Protein AF-A0A354GHR9-F1 (afdb_monomer_lite)

Foldseek 3Di:
DVVVLVVLVVVLVVVLVVLVVVLVVVVVVLLVVLLVVLLVVVLVLCCVVVPCPPLVVVVQVLVVVLVVPPPDDPVCPVVSVVVVVVVLVVSQVVQVVVVVVSCVVVVPVWDKWKWKWWQFKWKDWLPGIDTPDNPPPPTHTRYTDDDDPVQKDWNDKDKDKDWDFDQDCDPPRDRDTTTIMMIIIMTMIMGTPPVSVVSVVVCVVSVVVSVVVSVVSVVVSVVVSVVVVVVVVVVVVVVVVVVVLVVQLVVLVVLLVVLVVVLVDPVQVVPPVSNVVSVVSNVVSVVVVVVSVVVVVVVVVVVVVVVVVVVVVVVVPD

Secondary structure (DSSP, 8-state):
-HHHHHHHHHHHHHHHHHHHHHHHHHHHHHHHHHHHHHHHHHHHHTHHHHT-HHHHHHHHHHHHHHHHHTTS-TTHHHHHHHHHHHHHHHHHHHHHHHHHHHHHHTT-SS-EEEEEEEEEEEEEETTEEEEEEE-SS--EEEEE----TTTPEEEEEEEEEEEEEEEEE-SSS-EEEEEEEEEEEEEEEEEETTHHHHHHHHTHHHHHHHHHHHHHHHHHHHHHHHHHHHHHHHHHHHHHHHHHHHHHHHHHHHHHHHHHHHHTSHHHHT-HHHHHHHHHHHHHHHHHHHHHHHHHHHHHHHHHHHHHHHHHHHHHH-

Radius of gyration: 48.2 Å; chains: 1; bounding box: 111×43×134 Å

Structure (mmCIF, N/CA/C/O backbone):
data_AF-A0A354GHR9-F1
#
_entry.id   AF-A0A354GHR9-F1
#
loop_
_atom_site.group_PDB
_atom_site.id
_atom_site.type_symbol
_atom_site.label_atom_id
_atom_site.label_alt_id
_atom_site.label_comp_id
_atom_site.label_asym_id
_atom_site.label_entity_id
_atom_site.label_seq_id
_atom_site.pdbx_PDB_ins_code
_atom_site.Cartn_x
_atom_site.Cartn_y
_atom_site.Cartn_z
_atom_site.occupancy
_atom_site.B_iso_or_equiv
_atom_site.auth_seq_id
_atom_site.auth_comp_id
_atom_site.auth_asym_id
_atom_site.auth_atom_id
_atom_site.pdbx_PDB_model_num
ATOM 1 N N . MET A 1 1 ? -16.027 8.949 36.849 1.00 63.34 1 MET A N 1
ATOM 2 C CA . MET A 1 1 ? -16.195 7.972 35.738 1.00 63.34 1 MET A CA 1
ATOM 3 C C . MET A 1 1 ? -16.259 8.609 34.351 1.00 63.34 1 MET A C 1
ATOM 5 O O . MET A 1 1 ? -15.607 8.076 33.464 1.00 63.34 1 MET A O 1
ATOM 9 N N . ARG A 1 2 ? -16.960 9.739 34.137 1.00 67.12 2 ARG A N 1
ATOM 10 C CA . ARG A 1 2 ? -16.940 10.453 32.837 1.00 67.12 2 ARG A CA 1
ATOM 11 C C . ARG A 1 2 ? -15.513 10.765 32.353 1.00 67.12 2 ARG A C 1
ATOM 13 O O . ARG A 1 2 ? -15.219 10.550 31.188 1.00 67.12 2 ARG A O 1
ATOM 20 N N . THR A 1 3 ? -14.611 11.151 33.259 1.00 76.69 3 THR A N 1
ATOM 21 C CA . THR A 1 3 ? -13.183 11.365 32.959 1.00 76.69 3 THR A CA 1
ATOM 22 C C . THR A 1 3 ? -12.473 10.083 32.521 1.00 76.69 3 THR A C 1
ATOM 24 O O . THR A 1 3 ? -11.747 10.109 31.542 1.00 76.69 3 THR A O 1
ATOM 27 N N . LYS A 1 4 ? -12.743 8.938 33.170 1.00 76.25 4 LYS A N 1
ATOM 28 C CA . LYS A 1 4 ? -12.155 7.636 32.798 1.00 76.25 4 LYS A CA 1
ATOM 29 C C . LYS A 1 4 ? -12.596 7.185 31.400 1.00 76.25 4 LYS A C 1
ATOM 31 O O . LYS A 1 4 ? -11.775 6.696 30.640 1.00 76.25 4 LYS A O 1
ATOM 36 N N . ILE A 1 5 ? -13.867 7.402 31.049 1.00 79.56 5 ILE A N 1
ATOM 37 C CA . ILE A 1 5 ? -14.393 7.097 29.709 1.00 79.56 5 ILE A CA 1
ATOM 38 C C . ILE A 1 5 ? -13.773 8.029 28.659 1.00 79.56 5 ILE A C 1
ATOM 40 O O . ILE A 1 5 ? -13.334 7.555 27.618 1.00 79.56 5 ILE A O 1
ATOM 44 N N . LYS A 1 6 ? -13.670 9.336 28.941 1.00 82.75 6 LYS A N 1
ATOM 45 C CA . LYS A 1 6 ? -12.996 10.291 28.045 1.00 82.75 6 LYS A CA 1
ATOM 46 C C . LYS A 1 6 ? -11.521 9.935 27.829 1.00 82.75 6 LYS A C 1
ATOM 48 O O . LYS A 1 6 ? -11.072 9.938 26.693 1.00 82.75 6 LYS A O 1
ATOM 53 N N . ILE A 1 7 ? -10.798 9.573 28.892 1.00 86.00 7 ILE A N 1
ATOM 54 C CA . ILE A 1 7 ? -9.401 9.119 28.808 1.00 86.00 7 ILE A CA 1
ATOM 55 C C . ILE A 1 7 ? -9.295 7.856 27.948 1.00 86.00 7 ILE A C 1
ATOM 57 O O . ILE A 1 7 ? -8.427 7.796 27.087 1.00 86.00 7 ILE A O 1
ATOM 61 N N . LEU A 1 8 ? -10.195 6.881 28.128 1.00 83.56 8 LEU A N 1
ATOM 62 C CA . LEU A 1 8 ? -10.210 5.657 27.321 1.00 83.56 8 LEU A CA 1
ATOM 63 C C . LEU A 1 8 ? -10.412 5.967 25.830 1.00 83.56 8 LEU A C 1
ATOM 65 O O . LEU A 1 8 ? -9.688 5.433 24.998 1.00 83.56 8 LEU A O 1
ATOM 69 N N . ILE A 1 9 ? -11.358 6.850 25.494 1.00 85.62 9 ILE A N 1
ATOM 70 C CA . ILE A 1 9 ? -11.628 7.257 24.106 1.00 85.62 9 ILE A CA 1
ATOM 71 C C . ILE A 1 9 ? -10.406 7.956 23.500 1.00 85.62 9 ILE A C 1
ATOM 73 O O . ILE A 1 9 ? -9.990 7.603 22.401 1.00 85.62 9 ILE A O 1
ATOM 77 N N . ILE A 1 10 ? -9.801 8.902 24.226 1.00 89.44 10 ILE A N 1
ATOM 78 C CA . ILE A 1 10 ? -8.612 9.634 23.764 1.00 89.44 10 ILE A CA 1
ATOM 79 C C . ILE A 1 10 ? -7.434 8.676 23.559 1.00 89.44 10 ILE A C 1
ATOM 81 O O . ILE A 1 10 ? -6.788 8.719 22.516 1.00 89.44 10 ILE A O 1
ATOM 85 N N . ALA A 1 11 ? -7.181 7.779 24.515 1.00 88.06 11 ALA A N 1
ATOM 86 C CA . ALA A 1 11 ? -6.116 6.788 24.410 1.00 88.06 11 ALA A CA 1
ATOM 87 C C . ALA A 1 11 ? -6.341 5.829 23.230 1.00 88.06 11 ALA A C 1
ATOM 89 O O . ALA A 1 11 ? -5.397 5.510 22.514 1.00 88.06 11 ALA A O 1
ATOM 90 N N . SER A 1 12 ? -7.592 5.421 22.989 1.00 88.56 12 SER A N 1
ATOM 91 C CA . SER A 1 12 ? -7.952 4.560 21.855 1.00 88.56 12 SER A CA 1
ATOM 92 C C . SER A 1 12 ? -7.736 5.271 20.518 1.00 88.56 12 SER A C 1
ATOM 94 O O . SER A 1 12 ? -7.149 4.698 19.605 1.00 88.56 12 SER A O 1
ATOM 96 N N . ALA A 1 13 ? -8.160 6.534 20.412 1.00 89.69 13 ALA A N 1
ATOM 97 C CA . ALA A 1 13 ? -7.959 7.344 19.214 1.00 89.69 13 ALA A CA 1
ATOM 98 C C . ALA A 1 13 ? -6.466 7.550 18.920 1.00 89.69 13 ALA A C 1
ATOM 100 O O . ALA A 1 13 ? -6.028 7.354 17.789 1.00 89.69 13 ALA A O 1
ATOM 101 N N . LEU A 1 14 ? -5.671 7.871 19.945 1.00 92.88 14 LEU A N 1
ATOM 102 C CA . LEU A 1 14 ? -4.226 8.047 19.810 1.00 92.88 14 LEU A CA 1
ATOM 103 C C . LEU A 1 14 ? -3.543 6.741 19.386 1.00 92.88 14 LEU A C 1
ATOM 105 O O . LEU A 1 14 ? -2.741 6.751 18.455 1.00 92.88 14 LEU A O 1
ATOM 109 N N . ALA A 1 15 ? -3.899 5.611 20.004 1.00 89.94 15 ALA A N 1
ATOM 110 C CA . ALA A 1 15 ? -3.371 4.303 19.626 1.00 89.94 15 ALA A CA 1
ATOM 111 C C . ALA A 1 15 ? -3.693 3.947 18.167 1.00 89.94 15 ALA A C 1
ATOM 113 O O . ALA A 1 15 ? -2.826 3.444 17.455 1.00 89.94 15 ALA A O 1
ATOM 114 N N . LEU A 1 16 ? -4.910 4.245 17.702 1.00 91.31 16 LEU A N 1
ATOM 115 C CA . LEU A 1 16 ? -5.334 3.965 16.330 1.00 91.31 16 LEU A CA 1
ATOM 116 C C . LEU A 1 16 ? -4.578 4.842 15.320 1.00 91.31 16 LEU A C 1
ATOM 118 O O . LEU A 1 16 ? -4.134 4.334 14.292 1.00 91.31 16 LEU A O 1
ATOM 122 N N . ILE A 1 17 ? -4.348 6.122 15.635 1.00 93.44 17 ILE A N 1
ATOM 123 C CA . ILE A 1 17 ? -3.537 7.033 14.807 1.00 93.44 17 ILE A CA 1
ATOM 124 C C . ILE A 1 17 ? -2.094 6.531 14.699 1.00 93.44 17 ILE A C 1
ATOM 126 O O . ILE A 1 17 ? -1.565 6.416 13.594 1.00 93.44 17 ILE A O 1
ATOM 130 N N . VAL A 1 18 ? -1.469 6.196 15.831 1.00 93.69 18 VAL A N 1
ATOM 131 C CA . VAL A 1 18 ? -0.090 5.686 15.865 1.00 93.69 18 VAL A CA 1
ATOM 132 C C . VAL A 1 18 ? 0.024 4.385 15.074 1.00 93.69 18 VAL A C 1
ATOM 134 O O . VAL A 1 18 ? 0.921 4.247 14.245 1.00 93.69 18 VAL A O 1
ATOM 137 N N . LEU A 1 19 ? -0.913 3.454 15.267 1.00 92.00 19 LEU A N 1
ATOM 138 C CA . LEU A 1 19 ? -0.949 2.199 14.522 1.00 92.00 19 LEU A CA 1
ATOM 139 C C . LEU A 1 19 ? -1.090 2.438 13.014 1.00 92.00 19 LEU A C 1
ATOM 141 O O . LEU A 1 19 ? -0.351 1.846 12.232 1.00 92.00 19 LEU A O 1
ATOM 145 N N . SER A 1 20 ? -1.998 3.330 12.616 1.00 92.25 20 SER A N 1
ATOM 146 C CA . SER A 1 20 ? -2.234 3.664 11.208 1.00 92.25 20 SER A CA 1
ATOM 147 C C . SER A 1 20 ? -0.980 4.256 10.566 1.00 92.25 20 SER A C 1
ATOM 149 O O . SER A 1 20 ? -0.631 3.896 9.444 1.00 92.25 20 SER A O 1
ATOM 151 N N . ALA A 1 21 ? -0.254 5.112 11.290 1.00 94.69 21 ALA A N 1
ATOM 152 C CA . ALA A 1 21 ? 1.013 5.670 10.828 1.00 94.69 21 ALA A CA 1
ATOM 153 C C . ALA A 1 21 ? 2.092 4.587 10.648 1.00 94.69 21 ALA A C 1
ATOM 155 O O . ALA A 1 21 ? 2.779 4.566 9.625 1.00 94.69 21 ALA A O 1
ATOM 156 N N . ILE A 1 22 ? 2.210 3.656 11.604 1.00 93.50 22 ILE A N 1
ATOM 157 C CA . ILE A 1 22 ? 3.153 2.528 11.526 1.00 93.50 22 ILE A CA 1
ATOM 158 C C . ILE A 1 22 ? 2.818 1.627 10.334 1.00 93.50 22 ILE A C 1
ATOM 160 O O . ILE A 1 22 ? 3.695 1.295 9.540 1.00 93.50 22 ILE A O 1
ATOM 164 N N . GLN A 1 23 ? 1.551 1.251 10.175 1.00 94.25 23 GLN A N 1
ATOM 165 C CA . GLN A 1 23 ? 1.104 0.405 9.069 1.00 94.25 23 GLN A CA 1
ATOM 166 C C . GLN A 1 23 ? 1.294 1.079 7.719 1.00 94.25 23 GLN A C 1
ATOM 168 O O . GLN A 1 23 ? 1.751 0.431 6.781 1.00 94.25 23 GLN A O 1
ATOM 173 N N . TYR A 1 24 ? 1.000 2.375 7.617 1.00 94.88 24 TYR A N 1
ATOM 174 C CA . TYR A 1 24 ? 1.266 3.142 6.408 1.00 94.88 24 TYR A CA 1
ATOM 175 C C . TYR A 1 24 ? 2.757 3.115 6.049 1.00 94.88 24 TYR A C 1
ATOM 177 O O . TYR A 1 24 ? 3.105 2.827 4.904 1.00 94.88 24 TYR A O 1
ATOM 185 N N . ALA A 1 25 ? 3.645 3.349 7.021 1.00 94.81 25 ALA A N 1
ATOM 186 C CA . ALA A 1 25 ? 5.087 3.288 6.800 1.00 94.81 25 ALA A CA 1
ATOM 187 C C . ALA A 1 25 ? 5.548 1.888 6.355 1.00 94.81 25 ALA A C 1
ATOM 189 O O . ALA A 1 25 ? 6.336 1.775 5.414 1.00 94.81 25 ALA A O 1
ATOM 190 N N . LEU A 1 26 ? 5.023 0.827 6.980 1.00 93.25 26 LEU A N 1
ATOM 191 C CA . LEU A 1 26 ? 5.307 -0.558 6.600 1.00 93.25 26 LEU A CA 1
ATOM 192 C C . LEU A 1 26 ? 4.839 -0.860 5.175 1.00 93.25 26 LEU A C 1
ATOM 194 O O . LEU A 1 26 ? 5.646 -1.290 4.359 1.00 93.25 26 LEU A O 1
ATOM 198 N N . ILE A 1 27 ? 3.576 -0.572 4.846 1.00 94.69 27 ILE A N 1
ATOM 199 C CA . ILE A 1 27 ? 3.014 -0.809 3.510 1.00 94.69 27 ILE A CA 1
ATOM 200 C C . ILE A 1 27 ? 3.799 -0.026 2.459 1.00 94.69 27 ILE A C 1
ATOM 202 O O . ILE A 1 27 ? 4.180 -0.596 1.441 1.00 94.69 27 ILE A O 1
ATOM 206 N N . LYS A 1 28 ? 4.103 1.251 2.710 1.00 94.75 28 LYS A N 1
ATOM 207 C CA . LYS A 1 28 ? 4.881 2.085 1.787 1.00 94.75 28 LYS A CA 1
ATOM 208 C C . LYS A 1 28 ? 6.276 1.509 1.536 1.00 94.75 28 LYS A C 1
ATOM 210 O O . LYS A 1 28 ? 6.711 1.433 0.386 1.00 94.75 28 LYS A O 1
ATOM 215 N N . ASN A 1 29 ? 6.973 1.089 2.591 1.00 94.75 29 ASN A N 1
ATOM 216 C CA . ASN A 1 29 ? 8.305 0.500 2.469 1.00 94.75 29 ASN A CA 1
ATOM 217 C C . ASN A 1 29 ? 8.265 -0.850 1.751 1.00 94.75 29 ASN A C 1
ATOM 219 O O . ASN A 1 29 ? 9.068 -1.087 0.850 1.00 94.75 29 ASN A O 1
ATOM 223 N N . THR A 1 30 ? 7.313 -1.716 2.100 1.00 93.69 30 THR A N 1
ATOM 224 C CA . THR A 1 30 ? 7.135 -3.009 1.437 1.00 93.69 30 THR A CA 1
ATOM 225 C C . THR A 1 30 ? 6.760 -2.832 -0.032 1.00 93.69 30 THR A C 1
ATOM 227 O O . THR A 1 30 ? 7.301 -3.548 -0.866 1.00 93.69 30 THR A O 1
ATOM 230 N N . PHE A 1 31 ? 5.911 -1.858 -0.370 1.00 94.69 31 PHE A N 1
ATOM 231 C CA . PHE A 1 31 ? 5.550 -1.552 -1.755 1.00 94.69 31 PHE A CA 1
ATOM 232 C C . PHE A 1 31 ? 6.761 -1.137 -2.574 1.00 94.69 31 PHE A C 1
ATOM 234 O O . PHE A 1 31 ? 7.009 -1.708 -3.634 1.00 94.69 31 PHE A O 1
ATOM 241 N N . LYS A 1 32 ? 7.563 -0.202 -2.053 1.00 93.62 32 LYS A N 1
ATOM 242 C CA . LYS A 1 32 ? 8.806 0.207 -2.709 1.00 93.62 32 LYS A CA 1
ATOM 243 C C . LYS A 1 32 ? 9.736 -0.990 -2.930 1.00 93.62 32 LYS A C 1
ATOM 245 O O . LYS A 1 32 ? 10.228 -1.177 -4.035 1.00 93.62 32 LYS A O 1
ATOM 250 N N . LEU A 1 33 ? 9.919 -1.826 -1.910 1.00 93.56 33 LEU A N 1
ATOM 251 C CA . LEU A 1 33 ? 10.798 -2.992 -1.971 1.00 93.56 33 LEU A CA 1
ATOM 252 C C . LEU A 1 33 ? 10.307 -4.044 -2.978 1.00 93.56 33 LEU A C 1
ATOM 254 O O . LEU A 1 33 ? 11.094 -4.527 -3.784 1.00 93.56 33 LEU A O 1
ATOM 258 N N . GLN A 1 34 ? 9.015 -4.375 -2.968 1.00 92.88 34 GLN A N 1
ATOM 259 C CA . GLN A 1 34 ? 8.430 -5.347 -3.898 1.00 92.88 34 GLN A CA 1
ATOM 260 C C . GLN A 1 34 ? 8.444 -4.840 -5.341 1.00 92.88 34 GLN A C 1
ATOM 262 O O . GLN A 1 34 ? 8.744 -5.608 -6.250 1.00 92.88 34 GLN A O 1
ATOM 267 N N . ARG A 1 35 ? 8.201 -3.543 -5.553 1.00 91.56 35 ARG A N 1
ATOM 268 C CA . ARG A 1 35 ? 8.372 -2.894 -6.856 1.00 91.56 35 ARG A CA 1
ATOM 269 C C . ARG A 1 35 ? 9.813 -3.006 -7.351 1.00 91.56 35 ARG A C 1
ATOM 271 O O . ARG A 1 35 ? 10.036 -3.390 -8.494 1.00 91.56 35 ARG A O 1
ATOM 278 N N . ASP A 1 36 ? 10.785 -2.675 -6.507 1.00 90.62 36 ASP A N 1
ATOM 279 C CA . ASP A 1 36 ? 12.195 -2.692 -6.898 1.00 90.62 36 ASP A CA 1
ATOM 280 C C . ASP A 1 36 ? 12.668 -4.134 -7.200 1.00 90.62 36 ASP A C 1
ATOM 282 O O . ASP A 1 36 ? 13.413 -4.351 -8.155 1.00 90.62 36 ASP A O 1
ATOM 286 N N . ILE A 1 37 ? 12.179 -5.138 -6.457 1.00 91.00 37 ILE A N 1
ATOM 287 C CA . ILE A 1 37 ? 12.394 -6.565 -6.765 1.00 91.00 37 ILE A CA 1
ATOM 288 C C . ILE A 1 37 ? 11.761 -6.939 -8.110 1.00 91.00 37 ILE A C 1
ATOM 290 O O . ILE A 1 37 ? 12.428 -7.552 -8.940 1.00 91.00 37 ILE A O 1
ATOM 294 N N . PHE A 1 38 ? 10.510 -6.544 -8.347 1.00 90.00 38 PHE A N 1
ATOM 295 C CA . PHE A 1 38 ? 9.787 -6.841 -9.582 1.00 90.00 38 PHE A CA 1
ATOM 296 C C . PHE A 1 38 ? 10.522 -6.313 -10.824 1.00 90.00 38 PHE A C 1
ATOM 298 O O . PHE A 1 38 ? 10.791 -7.066 -11.759 1.00 90.00 38 PHE A O 1
ATOM 305 N N . PHE A 1 39 ? 10.933 -5.041 -10.820 1.00 87.31 39 PHE A N 1
ATOM 306 C CA . PHE A 1 39 ? 11.689 -4.477 -11.944 1.00 87.31 39 PHE A CA 1
ATOM 307 C C . PHE A 1 39 ? 13.094 -5.073 -12.079 1.00 87.31 39 PHE A C 1
ATOM 309 O O . PHE A 1 39 ? 13.605 -5.189 -13.193 1.00 87.31 39 PHE A O 1
ATOM 316 N N . LYS A 1 40 ? 13.716 -5.509 -10.976 1.00 88.50 40 LYS A N 1
ATOM 317 C CA . LYS A 1 40 ? 14.992 -6.234 -11.018 1.00 88.50 40 LYS A CA 1
ATOM 318 C C . LYS A 1 40 ? 14.852 -7.613 -11.671 1.00 88.50 40 LYS A C 1
ATOM 320 O O . LYS A 1 40 ? 15.720 -7.982 -12.460 1.00 88.50 40 LYS A O 1
ATOM 325 N N . GLU A 1 41 ? 13.782 -8.348 -11.375 1.00 87.69 41 GLU A N 1
ATOM 326 C CA . GLU A 1 41 ? 13.458 -9.625 -12.027 1.00 87.69 41 GLU A CA 1
ATOM 327 C C . GLU A 1 41 ? 13.243 -9.427 -13.530 1.00 87.69 41 GLU A C 1
ATOM 329 O O . GLU A 1 41 ? 13.866 -10.120 -14.330 1.00 87.69 41 GLU A O 1
ATOM 334 N N . ILE A 1 42 ? 12.457 -8.420 -13.927 1.00 86.25 42 ILE A N 1
ATOM 335 C CA . ILE A 1 42 ? 12.259 -8.101 -15.348 1.00 86.25 42 ILE A CA 1
ATOM 336 C C . ILE A 1 42 ? 13.582 -7.734 -16.013 1.00 86.25 42 ILE A C 1
ATOM 338 O O . ILE A 1 42 ? 13.902 -8.270 -17.068 1.00 86.25 42 ILE A O 1
ATOM 342 N N . LYS A 1 43 ? 14.396 -6.870 -15.395 1.00 84.12 43 LYS A N 1
ATOM 343 C CA . LYS A 1 43 ? 15.724 -6.538 -15.926 1.00 84.12 43 LYS A CA 1
ATOM 344 C C . LYS A 1 43 ? 16.582 -7.790 -16.119 1.00 84.12 43 LYS A C 1
ATOM 346 O O . LYS A 1 43 ? 17.305 -7.889 -17.105 1.00 84.12 43 LYS A O 1
ATOM 351 N N . GLN A 1 44 ? 16.504 -8.751 -15.200 1.00 85.00 44 GLN A N 1
ATOM 352 C CA . GLN A 1 44 ? 17.215 -10.018 -15.319 1.00 85.00 44 GLN A CA 1
ATOM 353 C C . GLN A 1 44 ? 16.685 -10.880 -16.472 1.00 85.00 44 GLN A C 1
ATOM 355 O O . GLN A 1 44 ? 17.491 -11.451 -17.208 1.00 85.00 44 GLN A O 1
ATOM 360 N N . GLU A 1 45 ? 15.370 -10.941 -16.659 1.00 83.00 45 GLU A N 1
ATOM 361 C CA . GLU A 1 45 ? 14.752 -11.635 -17.791 1.00 83.00 45 GLU A CA 1
ATOM 362 C C . GLU A 1 45 ? 15.096 -10.988 -19.128 1.00 83.00 45 GLU A C 1
ATOM 364 O O . GLU A 1 45 ? 15.295 -11.698 -20.109 1.00 83.00 45 GLU A O 1
ATOM 369 N N . LEU A 1 46 ? 15.250 -9.664 -19.149 1.00 82.69 46 LEU A N 1
ATOM 370 C CA . LEU A 1 46 ? 15.624 -8.871 -20.317 1.00 82.69 46 LEU A CA 1
ATOM 371 C C . LEU A 1 46 ? 17.133 -8.845 -20.597 1.00 82.69 46 LEU A C 1
ATOM 373 O O . LEU A 1 46 ? 17.558 -8.199 -21.550 1.00 82.69 46 LEU A O 1
ATOM 377 N N . LYS A 1 47 ? 17.964 -9.578 -19.843 1.00 80.44 47 LYS A N 1
ATOM 378 C CA . LYS A 1 47 ? 19.416 -9.659 -20.105 1.00 80.44 47 LYS A CA 1
ATOM 379 C C . LYS A 1 47 ? 19.772 -10.184 -21.495 1.00 80.44 47 LYS A C 1
ATOM 381 O O . LYS A 1 47 ? 20.890 -9.958 -21.948 1.00 80.44 47 LYS A O 1
ATOM 386 N N . PHE A 1 48 ? 18.866 -10.886 -22.181 1.00 77.94 48 PHE A N 1
ATOM 387 C CA . PHE A 1 48 ? 19.096 -11.266 -23.579 1.00 77.94 48 PHE A CA 1
ATOM 388 C C . PHE A 1 48 ? 19.265 -10.033 -24.478 1.00 77.94 48 PHE A C 1
ATOM 390 O O . PHE A 1 48 ? 20.053 -10.092 -25.411 1.00 77.94 48 PHE A O 1
ATOM 397 N N . LEU A 1 49 ? 18.632 -8.900 -24.146 1.00 74.50 49 LEU A N 1
ATOM 398 C CA . LEU A 1 49 ? 18.813 -7.630 -24.852 1.00 74.50 49 LEU A CA 1
ATOM 399 C C . LEU A 1 49 ? 20.214 -7.038 -24.660 1.00 74.50 49 LEU A C 1
ATOM 401 O O . LEU A 1 49 ? 20.719 -6.381 -25.561 1.00 74.50 49 LEU A O 1
ATOM 405 N N . GLU A 1 50 ? 20.849 -7.279 -23.509 1.00 67.50 50 GLU A N 1
ATOM 406 C CA . GLU A 1 50 ? 22.217 -6.817 -23.227 1.00 67.50 50 GLU A CA 1
ATOM 407 C C . GLU A 1 50 ? 23.278 -7.690 -23.913 1.00 67.50 50 GLU A C 1
ATOM 409 O O . GLU A 1 50 ? 24.384 -7.229 -24.158 1.00 67.50 50 GLU A O 1
ATOM 414 N N . LYS A 1 51 ? 22.961 -8.952 -24.230 1.00 60.06 51 LYS A N 1
ATOM 415 C CA . LYS A 1 51 ? 23.907 -9.901 -24.843 1.00 60.06 51 LYS A CA 1
ATOM 416 C C . LYS A 1 51 ? 24.071 -9.747 -26.353 1.00 60.06 51 LYS A C 1
ATOM 418 O O . LYS A 1 51 ? 24.907 -10.437 -26.935 1.00 60.06 51 LYS A O 1
ATOM 423 N N . ILE A 1 52 ? 23.262 -8.920 -27.010 1.00 56.09 52 ILE A N 1
ATOM 424 C CA . ILE A 1 52 ? 23.270 -8.840 -28.469 1.00 56.09 52 ILE A CA 1
ATOM 425 C C . ILE A 1 52 ? 24.133 -7.663 -28.924 1.00 56.09 52 ILE A C 1
ATOM 427 O O . ILE A 1 52 ? 23.621 -6.635 -29.362 1.00 56.09 52 ILE A O 1
ATOM 431 N N . ASP A 1 53 ? 25.451 -7.879 -28.927 1.00 56.91 53 ASP A N 1
ATOM 432 C CA . ASP A 1 53 ? 26.422 -7.005 -29.608 1.00 56.91 53 ASP A CA 1
ATOM 433 C C . ASP A 1 53 ? 26.053 -6.800 -31.091 1.00 56.91 53 ASP A C 1
ATOM 435 O O . ASP A 1 53 ? 26.311 -5.755 -31.670 1.00 56.91 53 ASP A O 1
ATOM 439 N N . ARG A 1 54 ? 25.348 -7.757 -31.718 1.00 61.16 54 ARG A N 1
ATOM 440 C CA . ARG A 1 54 ? 24.999 -7.726 -33.153 1.00 61.16 54 ARG A CA 1
ATOM 441 C C . ARG A 1 54 ? 24.158 -6.509 -33.568 1.00 61.16 54 ARG A C 1
ATOM 443 O O . ARG A 1 54 ? 24.305 -6.032 -34.697 1.00 61.16 54 ARG A O 1
ATOM 450 N N . TRP A 1 55 ? 23.246 -6.041 -32.718 1.00 67.12 55 TRP A N 1
ATOM 451 C CA . TRP A 1 55 ? 22.353 -4.926 -33.053 1.00 67.12 55 TRP A CA 1
ATOM 452 C C . TRP A 1 55 ? 23.082 -3.585 -32.950 1.00 67.12 55 TRP A C 1
ATOM 454 O O . TRP A 1 55 ? 22.994 -2.760 -33.861 1.00 67.12 55 TRP A O 1
ATOM 464 N N . ASP A 1 56 ? 23.858 -3.425 -31.881 1.00 66.44 56 ASP A N 1
ATOM 465 C CA . ASP A 1 56 ? 24.638 -2.226 -31.596 1.00 66.44 56 ASP A CA 1
ATOM 466 C C . ASP A 1 56 ? 25.834 -2.117 -32.572 1.00 66.44 56 ASP A C 1
ATOM 468 O O . ASP A 1 56 ? 26.045 -1.056 -33.161 1.00 66.44 56 ASP A O 1
ATOM 472 N N . ASP A 1 57 ? 26.499 -3.233 -32.904 1.00 68.75 57 ASP A N 1
ATOM 473 C CA . ASP A 1 57 ? 27.553 -3.327 -33.932 1.00 68.75 57 ASP A CA 1
ATOM 474 C C . ASP A 1 57 ? 27.077 -2.897 -35.322 1.00 68.75 57 ASP A C 1
ATOM 476 O O . ASP A 1 57 ? 27.835 -2.330 -36.114 1.00 68.75 57 ASP A O 1
ATOM 480 N N . THR A 1 58 ? 25.822 -3.203 -35.662 1.00 70.62 58 THR A N 1
ATOM 481 C CA . THR A 1 58 ? 25.262 -2.852 -36.973 1.00 70.62 58 THR A CA 1
ATOM 482 C C . THR A 1 58 ? 25.128 -1.337 -37.109 1.00 70.62 58 THR A C 1
ATOM 484 O O . THR A 1 58 ? 25.455 -0.784 -38.163 1.00 70.62 58 THR A O 1
ATOM 487 N N . TYR A 1 59 ? 24.701 -0.657 -36.042 1.00 71.94 59 TYR A N 1
ATOM 488 C CA . TYR A 1 59 ? 24.677 0.801 -36.006 1.00 71.94 59 TYR A CA 1
ATOM 489 C C . TYR A 1 59 ? 26.081 1.389 -35.900 1.00 71.94 59 TYR A C 1
ATOM 491 O O . TYR A 1 59 ? 26.372 2.323 -36.641 1.00 71.94 59 TYR A O 1
ATOM 499 N N . ALA A 1 60 ? 26.968 0.824 -35.076 1.00 70.00 60 ALA A N 1
ATOM 500 C CA . ALA A 1 60 ? 28.357 1.266 -34.956 1.00 70.00 60 ALA A CA 1
ATOM 501 C C . ALA A 1 60 ? 29.061 1.282 -36.324 1.00 70.00 60 ALA A C 1
ATOM 503 O O . ALA A 1 60 ? 29.536 2.329 -36.756 1.00 70.00 60 ALA A O 1
ATOM 504 N N . LYS A 1 61 ? 29.004 0.180 -37.085 1.00 72.25 61 LYS A N 1
ATOM 505 C CA . LYS A 1 61 ? 29.556 0.102 -38.454 1.00 72.25 61 LYS A CA 1
ATOM 506 C C . LYS A 1 61 ? 28.910 1.096 -39.417 1.00 72.25 61 LYS A C 1
ATOM 508 O O . LYS A 1 61 ? 29.559 1.599 -40.333 1.00 72.25 61 LYS A O 1
ATOM 513 N N . MET A 1 62 ? 27.620 1.375 -39.241 1.00 70.94 62 MET A N 1
ATOM 514 C CA . MET A 1 62 ? 26.917 2.363 -40.054 1.00 70.94 62 MET A CA 1
ATOM 515 C C . MET A 1 62 ? 27.389 3.789 -39.750 1.00 70.94 62 MET A C 1
ATOM 517 O O . MET A 1 62 ? 27.598 4.561 -40.685 1.00 70.94 62 MET A O 1
ATOM 521 N N . PHE A 1 63 ? 27.587 4.119 -38.472 1.00 68.06 63 PHE A N 1
ATOM 522 C CA . PHE A 1 63 ? 28.151 5.394 -38.037 1.00 68.06 63 PHE A CA 1
ATOM 523 C C . PHE A 1 63 ? 29.602 5.548 -38.503 1.00 68.06 63 PHE A C 1
ATOM 525 O O . PHE A 1 63 ? 29.940 6.593 -39.048 1.00 68.06 63 PHE A O 1
ATOM 532 N N . GLU A 1 64 ? 30.434 4.506 -38.412 1.00 67.62 64 GLU A N 1
ATOM 533 C CA . GLU A 1 64 ? 31.802 4.514 -38.961 1.00 67.62 64 GLU A CA 1
ATOM 534 C C . GLU A 1 64 ? 31.815 4.785 -40.470 1.00 67.62 64 GLU A C 1
ATOM 536 O O . GLU A 1 64 ? 32.569 5.634 -40.952 1.00 67.62 64 GLU A O 1
ATOM 541 N N . GLY A 1 65 ? 30.934 4.113 -41.219 1.00 66.31 65 GLY A N 1
ATOM 542 C CA . GLY A 1 65 ? 30.770 4.338 -42.653 1.00 66.31 65 GLY A CA 1
ATOM 543 C C . GLY A 1 65 ? 30.342 5.772 -42.979 1.00 66.31 65 GLY A C 1
ATOM 544 O O . GLY A 1 65 ? 30.941 6.400 -43.851 1.00 66.31 65 GLY A O 1
ATOM 545 N N . ALA A 1 66 ? 29.366 6.319 -42.250 1.00 65.69 66 ALA A N 1
ATOM 546 C CA . ALA A 1 66 ? 28.906 7.699 -42.423 1.00 65.69 66 ALA A CA 1
ATOM 547 C C . ALA A 1 66 ? 30.010 8.724 -42.107 1.00 65.69 66 ALA A C 1
ATOM 549 O O . ALA A 1 66 ? 30.207 9.677 -42.861 1.00 65.69 66 ALA A O 1
ATOM 550 N N . LEU A 1 67 ? 30.785 8.497 -41.042 1.00 63.50 67 LEU A N 1
ATOM 551 C CA . LEU A 1 67 ? 31.902 9.360 -40.649 1.00 63.50 67 LEU A CA 1
ATOM 552 C C . LEU A 1 67 ? 33.051 9.349 -41.665 1.00 63.50 67 LEU A C 1
ATOM 554 O O . LEU A 1 67 ? 33.745 10.354 -41.805 1.00 63.50 67 LEU A O 1
ATOM 558 N N . SER A 1 68 ? 33.248 8.249 -42.399 1.00 63.44 68 SER A N 1
ATOM 559 C CA . SER A 1 68 ? 34.254 8.180 -43.469 1.00 63.44 68 SER A CA 1
ATOM 560 C C . SER A 1 68 ? 33.894 9.000 -44.716 1.00 63.44 68 SER A C 1
ATOM 562 O O . SER A 1 68 ? 34.794 9.415 -45.441 1.00 63.44 68 SER A O 1
ATOM 564 N N . GLN A 1 69 ? 32.602 9.254 -44.956 1.00 60.81 69 GLN A N 1
ATOM 565 C CA . GLN A 1 69 ? 32.099 9.962 -46.143 1.00 60.81 69 GLN A CA 1
ATOM 566 C C . GLN A 1 69 ? 31.931 11.470 -45.913 1.00 60.81 69 GLN A C 1
ATOM 568 O O . GLN A 1 69 ? 31.971 12.248 -46.860 1.00 60.81 69 GLN A O 1
ATOM 573 N N . CYS A 1 70 ? 31.800 11.893 -44.655 1.00 57.78 70 CYS A N 1
ATOM 574 C CA . CYS A 1 70 ? 31.433 13.254 -44.268 1.00 57.78 70 CYS A CA 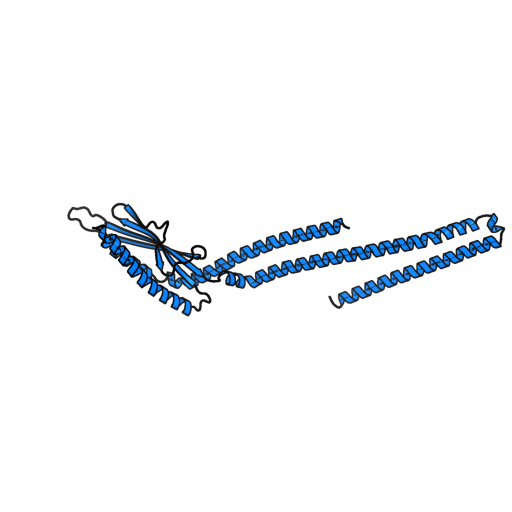1
ATOM 575 C C . CYS A 1 70 ? 32.581 14.291 -44.342 1.00 57.78 70 CYS A C 1
ATOM 577 O O . CYS A 1 70 ? 32.457 15.366 -43.759 1.00 57.78 70 CYS A O 1
ATOM 579 N N . ASP A 1 71 ? 33.695 13.994 -45.024 1.00 54.81 71 ASP A N 1
ATOM 580 C CA . ASP A 1 71 ? 34.865 14.890 -45.080 1.00 54.81 71 ASP A CA 1
ATOM 581 C C . ASP A 1 71 ? 34.684 16.088 -46.047 1.00 54.81 71 ASP A C 1
ATOM 583 O O . ASP A 1 71 ? 35.409 17.057 -45.871 1.00 54.81 71 ASP A O 1
ATOM 587 N N . ASP A 1 72 ? 33.733 16.096 -47.006 1.00 53.44 72 ASP A N 1
ATOM 588 C CA . ASP A 1 72 ? 33.822 17.071 -48.123 1.00 53.44 72 ASP A CA 1
ATOM 589 C C . ASP A 1 72 ? 32.547 17.796 -48.630 1.00 53.44 72 ASP A C 1
ATOM 591 O O . ASP A 1 72 ? 32.678 18.580 -49.565 1.00 53.44 72 ASP A O 1
ATOM 595 N N . ASN A 1 73 ? 31.324 17.648 -48.084 1.00 50.84 73 ASN A N 1
ATOM 596 C CA . ASN A 1 73 ? 30.209 18.555 -48.468 1.00 50.84 73 ASN A CA 1
ATOM 597 C C . ASN A 1 73 ? 28.958 18.494 -47.563 1.00 50.84 73 ASN A C 1
ATOM 599 O O . ASN A 1 73 ? 28.400 17.427 -47.316 1.00 50.84 73 ASN A O 1
ATOM 603 N N . VAL A 1 74 ? 28.424 19.667 -47.191 1.00 52.50 74 VAL A N 1
ATOM 604 C CA . VAL A 1 74 ? 27.215 19.868 -46.350 1.00 52.50 74 VAL A CA 1
ATOM 605 C C . VAL A 1 74 ? 25.943 19.222 -46.940 1.00 52.50 74 VAL A C 1
ATOM 607 O O . VAL A 1 74 ? 25.044 18.823 -46.203 1.00 52.50 74 VAL A O 1
ATOM 610 N N . ILE A 1 75 ? 25.885 19.033 -48.264 1.00 48.56 75 ILE A N 1
ATOM 611 C CA . ILE A 1 75 ? 24.746 18.421 -48.982 1.00 48.56 75 ILE A CA 1
ATOM 612 C C . ILE A 1 75 ? 24.552 16.928 -48.618 1.00 48.56 75 ILE A C 1
ATOM 614 O O . ILE A 1 75 ? 23.456 16.389 -48.772 1.00 48.56 75 ILE A O 1
ATOM 618 N N . GLN A 1 76 ? 25.569 16.257 -48.066 1.00 60.50 76 GLN A N 1
ATOM 619 C CA . GLN A 1 76 ? 25.492 14.836 -47.697 1.00 60.50 76 GLN A CA 1
ATOM 620 C C . GLN A 1 76 ? 24.767 14.577 -46.364 1.00 60.50 76 GLN A C 1
ATOM 622 O O . GLN A 1 76 ? 24.241 13.483 -46.165 1.00 60.50 76 GLN A O 1
ATOM 627 N N . ALA A 1 77 ? 24.673 15.563 -45.465 1.00 57.69 77 ALA A N 1
ATOM 628 C CA . ALA A 1 77 ? 24.110 15.368 -44.124 1.00 57.69 77 ALA A CA 1
ATOM 629 C C . ALA A 1 77 ? 22.618 14.977 -44.146 1.00 57.69 77 ALA A C 1
ATOM 631 O O . ALA A 1 77 ? 22.191 14.076 -43.423 1.00 57.69 77 ALA A O 1
ATOM 632 N N . GLU A 1 78 ? 21.830 15.604 -45.023 1.00 62.66 78 GLU A N 1
ATOM 633 C CA . GLU A 1 78 ? 20.403 15.296 -45.188 1.00 62.66 78 GLU A CA 1
ATOM 634 C C . GLU A 1 78 ? 20.196 13.883 -45.762 1.00 62.66 78 GLU A C 1
ATOM 636 O O . GLU A 1 78 ? 19.365 13.113 -45.279 1.00 62.66 78 GLU A O 1
ATOM 641 N N . GLN A 1 79 ? 21.013 13.490 -46.744 1.00 67.06 79 GLN A N 1
ATOM 642 C CA . GLN A 1 79 ? 20.966 12.152 -47.339 1.00 67.06 79 GLN A CA 1
ATOM 643 C C . GLN A 1 79 ? 21.389 11.065 -46.341 1.00 67.06 79 GLN A C 1
ATOM 645 O O . GLN A 1 79 ? 20.756 10.009 -46.278 1.00 67.06 79 GLN A O 1
ATOM 650 N N . LEU A 1 80 ? 22.409 11.332 -45.521 1.00 66.56 80 LEU A N 1
ATOM 651 C CA . LEU A 1 80 ? 22.836 10.451 -44.434 1.00 66.56 80 LEU A CA 1
ATOM 652 C C . LEU A 1 80 ? 21.739 10.293 -43.377 1.00 66.56 80 LEU A C 1
ATOM 654 O O . LEU A 1 80 ? 21.498 9.175 -42.921 1.00 66.56 80 LEU A O 1
ATOM 658 N N . ARG A 1 81 ? 21.013 11.368 -43.044 1.00 70.75 81 ARG A N 1
ATOM 659 C CA . ARG A 1 81 ? 19.875 11.317 -42.115 1.00 70.75 81 ARG A CA 1
ATOM 660 C C . ARG A 1 81 ? 18.740 10.440 -42.648 1.00 70.75 81 ARG A C 1
ATOM 662 O O . ARG A 1 81 ? 18.223 9.593 -41.921 1.00 70.75 81 ARG A O 1
ATOM 669 N N . VAL A 1 82 ? 18.381 10.588 -43.923 1.00 76.56 82 VAL A N 1
ATOM 670 C CA . VAL A 1 82 ? 17.356 9.747 -44.570 1.00 76.56 82 VAL A CA 1
ATOM 671 C C . VAL A 1 82 ? 17.791 8.279 -44.614 1.00 76.56 82 VAL A C 1
ATOM 673 O O . VAL A 1 82 ? 16.998 7.389 -44.300 1.00 76.56 82 VAL A O 1
ATOM 676 N N . GLN A 1 83 ? 19.053 8.000 -44.954 1.00 74.38 83 GLN A N 1
ATOM 677 C CA . GLN A 1 83 ? 19.588 6.635 -44.932 1.00 74.38 83 GLN A CA 1
ATOM 678 C C . GLN A 1 83 ? 19.616 6.045 -43.519 1.00 74.38 83 GLN A C 1
ATOM 680 O O . GLN A 1 83 ? 19.315 4.859 -43.356 1.00 74.38 83 GLN A O 1
ATOM 685 N N . PHE A 1 84 ? 19.933 6.865 -42.514 1.00 78.31 84 PHE A N 1
ATOM 686 C CA . PHE A 1 84 ? 19.907 6.474 -41.112 1.00 78.31 84 PHE A CA 1
ATOM 687 C C . PHE A 1 84 ? 18.508 6.049 -40.691 1.00 78.31 84 PHE A C 1
ATOM 689 O O . PHE A 1 84 ? 18.336 4.912 -40.259 1.00 78.31 84 PHE A O 1
ATOM 696 N N . TYR A 1 85 ? 17.500 6.900 -40.896 1.00 81.88 85 TYR A N 1
ATOM 697 C CA . TYR A 1 85 ? 16.129 6.578 -40.508 1.00 81.88 85 TYR A CA 1
ATOM 698 C C . TYR A 1 85 ? 15.574 5.375 -41.276 1.00 81.88 85 TYR A C 1
ATOM 700 O O . TYR A 1 85 ? 14.981 4.491 -40.667 1.00 81.88 85 TYR A O 1
ATOM 708 N N . LYS A 1 86 ? 15.866 5.250 -42.577 1.00 83.50 86 LYS A N 1
ATOM 709 C CA . LYS A 1 86 ? 15.439 4.089 -43.376 1.00 83.50 86 LYS A CA 1
ATOM 710 C C . LYS A 1 86 ? 16.036 2.771 -42.871 1.00 83.50 86 LYS A C 1
ATOM 712 O O . LYS A 1 86 ? 15.339 1.757 -42.807 1.00 83.50 86 LYS A O 1
ATOM 717 N N . LYS A 1 87 ? 17.332 2.757 -42.539 1.00 81.62 87 LYS A N 1
ATOM 718 C CA . LYS A 1 87 ? 17.984 1.572 -41.959 1.00 81.62 87 LYS A CA 1
ATOM 719 C C . LYS A 1 87 ? 17.496 1.310 -40.540 1.00 81.62 87 LYS A C 1
ATOM 721 O O . LYS A 1 87 ? 17.252 0.151 -40.212 1.00 81.62 87 LYS A O 1
ATOM 726 N N . ARG A 1 88 ? 17.299 2.364 -39.746 1.00 84.81 88 ARG A N 1
ATOM 727 C CA . ARG A 1 88 ? 16.740 2.273 -38.400 1.00 84.81 88 ARG A CA 1
ATOM 728 C C . ARG A 1 88 ? 15.380 1.599 -38.415 1.00 84.81 88 ARG A C 1
ATOM 730 O O . ARG A 1 88 ? 15.194 0.635 -37.690 1.00 84.81 88 ARG A O 1
ATOM 737 N N . ASP A 1 89 ? 14.461 2.061 -39.256 1.00 85.94 89 ASP A N 1
ATOM 738 C CA . ASP A 1 89 ? 13.095 1.530 -39.312 1.00 85.94 89 ASP A CA 1
ATOM 739 C C . ASP A 1 89 ? 13.091 0.043 -39.664 1.00 85.94 89 ASP A C 1
ATOM 741 O O . ASP A 1 89 ? 12.463 -0.761 -38.981 1.00 85.94 89 ASP A O 1
ATOM 745 N N . SER A 1 90 ? 13.889 -0.350 -40.660 1.00 86.62 90 SER A N 1
ATOM 746 C CA . SER A 1 90 ? 14.051 -1.756 -41.047 1.00 86.62 90 SER A CA 1
ATOM 747 C C . SER A 1 90 ? 14.630 -2.625 -39.920 1.00 86.62 90 SER A C 1
ATOM 749 O O . SER A 1 90 ? 14.161 -3.741 -39.686 1.00 86.62 90 SER A O 1
ATOM 751 N N . LEU A 1 91 ? 15.639 -2.126 -39.198 1.00 84.38 91 LEU A N 1
ATOM 752 C CA . LEU A 1 91 ? 16.226 -2.831 -38.056 1.00 84.38 91 LEU A CA 1
ATOM 753 C C . LEU A 1 91 ? 15.274 -2.876 -36.859 1.00 84.38 91 LEU A C 1
ATOM 755 O O . LEU A 1 91 ? 15.214 -3.901 -36.184 1.00 84.38 91 LEU A O 1
ATOM 759 N N . ASN A 1 92 ? 14.513 -1.809 -36.621 1.00 87.88 92 ASN A N 1
ATOM 760 C CA . ASN A 1 92 ? 13.548 -1.734 -35.537 1.00 87.88 92 ASN A CA 1
ATOM 761 C C . ASN A 1 92 ? 12.403 -2.731 -35.738 1.00 87.88 92 ASN A C 1
ATOM 763 O O . ASN A 1 92 ? 12.033 -3.423 -34.798 1.00 87.88 92 ASN A O 1
ATOM 767 N N . GLU A 1 93 ? 11.883 -2.880 -36.959 1.00 88.19 93 GLU A N 1
ATOM 768 C CA . GLU A 1 93 ? 10.865 -3.900 -37.242 1.00 88.19 93 GLU A CA 1
ATOM 769 C C . GLU A 1 93 ? 11.382 -5.317 -36.960 1.00 88.19 93 GLU A C 1
ATOM 771 O O . GLU A 1 93 ? 10.722 -6.093 -36.270 1.00 88.19 93 GLU A O 1
ATOM 776 N N . ARG A 1 94 ? 12.608 -5.639 -37.396 1.00 86.50 94 ARG A N 1
ATOM 777 C CA . ARG A 1 94 ? 13.236 -6.939 -37.091 1.00 86.50 94 ARG A CA 1
ATOM 778 C C . ARG A 1 94 ? 13.437 -7.144 -35.595 1.00 86.50 94 ARG A C 1
ATOM 780 O O . ARG A 1 94 ? 13.206 -8.241 -35.092 1.00 86.50 94 ARG A O 1
ATOM 787 N N . PHE A 1 95 ? 13.864 -6.094 -34.899 1.00 87.69 95 PHE A N 1
ATOM 788 C CA . PHE A 1 95 ? 14.021 -6.115 -33.454 1.00 87.69 95 PHE A CA 1
ATOM 789 C C . PHE A 1 95 ? 12.680 -6.358 -32.756 1.00 87.69 95 PHE A C 1
ATOM 791 O O . PHE A 1 95 ? 12.622 -7.202 -31.872 1.00 87.69 95 PHE A O 1
ATOM 798 N N . LYS A 1 96 ? 11.601 -5.680 -33.164 1.00 88.50 96 LYS A N 1
ATOM 799 C CA . LYS A 1 96 ? 10.262 -5.868 -32.588 1.00 88.50 96 LYS A CA 1
ATOM 800 C C . LYS A 1 96 ? 9.756 -7.294 -32.775 1.00 88.50 96 LYS A C 1
ATOM 802 O O . LYS A 1 96 ? 9.239 -7.865 -31.821 1.00 88.50 96 LYS A O 1
ATOM 807 N N . SER A 1 97 ? 9.948 -7.891 -33.955 1.00 88.56 97 SER A N 1
ATOM 808 C CA . SER A 1 97 ? 9.594 -9.298 -34.188 1.00 88.56 97 SER A CA 1
ATOM 809 C C . SER A 1 97 ? 10.393 -10.248 -33.292 1.00 88.56 97 SER A C 1
ATOM 811 O O . SER A 1 97 ? 9.803 -11.093 -32.628 1.00 88.56 97 SER A O 1
ATOM 813 N N . TYR A 1 98 ? 11.715 -10.066 -33.218 1.00 86.44 98 TYR A N 1
ATOM 814 C CA . TYR A 1 98 ? 12.584 -10.861 -32.345 1.00 86.44 98 TYR A CA 1
ATOM 815 C C . TYR A 1 98 ? 12.209 -10.709 -30.863 1.00 86.44 98 TYR A C 1
ATOM 817 O O . TYR A 1 98 ? 12.110 -11.687 -30.128 1.00 86.44 98 TYR A O 1
ATOM 825 N N . PHE A 1 99 ? 11.962 -9.476 -30.423 1.00 86.88 99 PHE A N 1
ATOM 826 C CA . PHE A 1 99 ? 11.561 -9.177 -29.056 1.00 86.88 99 PHE A CA 1
ATOM 827 C C . PHE A 1 99 ? 10.221 -9.833 -28.715 1.00 86.88 99 PHE A C 1
ATOM 829 O O . PHE A 1 99 ? 10.109 -10.455 -27.665 1.00 86.88 99 PHE A O 1
ATOM 836 N N . ALA A 1 100 ? 9.227 -9.755 -29.603 1.00 86.56 100 ALA A N 1
ATOM 837 C CA . ALA A 1 100 ? 7.938 -10.412 -29.402 1.00 86.56 100 ALA A CA 1
ATOM 838 C C . ALA A 1 100 ? 8.084 -11.940 -29.252 1.00 86.56 100 ALA A C 1
ATOM 840 O O . ALA A 1 100 ? 7.514 -12.513 -28.325 1.00 86.56 100 ALA A O 1
ATOM 841 N N . GLU A 1 101 ? 8.898 -12.578 -30.098 1.00 87.31 101 GLU A N 1
ATOM 842 C CA . GLU A 1 101 ? 9.162 -14.024 -30.060 1.00 87.31 101 GLU A CA 1
ATOM 843 C C . GLU A 1 101 ? 9.855 -14.464 -28.757 1.00 87.31 101 GLU A C 1
ATOM 845 O O . GLU A 1 101 ? 9.458 -15.451 -28.130 1.00 87.31 101 GLU A O 1
ATOM 850 N N . GLU A 1 102 ? 10.859 -13.714 -28.295 1.00 84.25 102 GLU A N 1
ATOM 851 C CA . GLU A 1 102 ? 11.559 -13.992 -27.032 1.00 84.25 102 GLU A CA 1
ATOM 852 C C . GLU A 1 102 ? 10.643 -13.826 -25.811 1.00 84.25 102 GLU A C 1
ATOM 854 O O . GLU A 1 102 ? 10.673 -14.639 -24.881 1.00 84.25 102 GLU A O 1
ATOM 859 N N . ILE A 1 103 ? 9.795 -12.791 -25.811 1.00 83.50 103 ILE A N 1
ATOM 860 C CA . ILE A 1 103 ? 8.829 -12.542 -24.734 1.00 83.50 103 ILE A CA 1
ATOM 861 C C . ILE A 1 103 ? 7.779 -13.663 -24.672 1.00 83.50 103 ILE A C 1
ATOM 863 O O . ILE A 1 103 ? 7.451 -14.134 -23.576 1.00 83.50 103 ILE A O 1
ATOM 867 N N . GLU A 1 104 ? 7.296 -14.133 -25.827 1.00 82.88 104 GLU A N 1
ATOM 868 C CA . GLU A 1 104 ? 6.355 -15.254 -25.929 1.00 82.88 104 GLU A CA 1
ATOM 869 C C . GLU A 1 104 ? 6.992 -16.575 -25.468 1.00 82.88 104 GLU A C 1
ATOM 871 O O . GLU A 1 104 ? 6.420 -17.297 -24.645 1.00 82.88 104 GLU A O 1
ATOM 876 N N . THR A 1 105 ? 8.226 -16.851 -25.901 1.00 81.75 105 THR A N 1
ATOM 877 C CA . THR A 1 105 ? 8.987 -18.054 -25.520 1.00 81.75 105 THR A CA 1
ATOM 878 C C . THR A 1 105 ? 9.229 -18.123 -24.012 1.00 81.75 105 THR A C 1
ATOM 880 O O . THR A 1 105 ? 9.103 -19.185 -23.395 1.00 81.75 105 THR A O 1
ATOM 883 N N . LYS A 1 106 ? 9.521 -16.978 -23.384 1.00 78.69 106 LYS A N 1
ATOM 884 C CA . LYS A 1 106 ? 9.718 -16.862 -21.932 1.00 78.69 106 LYS A CA 1
ATOM 885 C C . LYS A 1 106 ? 8.420 -16.937 -21.122 1.00 78.69 106 LYS A C 1
ATOM 887 O O . LYS A 1 106 ? 8.494 -16.973 -19.894 1.00 78.69 106 LYS A O 1
ATOM 892 N N . LYS A 1 107 ? 7.249 -16.994 -21.775 1.00 73.75 107 LYS A N 1
ATOM 893 C CA . LYS A 1 107 ? 5.919 -17.025 -21.139 1.00 73.75 107 LYS A CA 1
ATOM 894 C C . LYS A 1 107 ? 5.746 -15.926 -20.091 1.00 73.75 107 LYS A C 1
ATOM 896 O O . LYS A 1 107 ? 5.194 -16.160 -19.014 1.00 73.75 107 LYS A O 1
ATOM 901 N N . LEU A 1 108 ? 6.246 -14.729 -20.386 1.00 69.31 108 LEU A N 1
ATOM 902 C CA . LEU A 1 108 ? 6.060 -13.592 -19.496 1.00 69.31 108 LEU A CA 1
ATOM 903 C C . LEU A 1 108 ? 4.563 -13.286 -19.399 1.00 69.31 108 LEU A C 1
ATOM 905 O O . LEU A 1 108 ? 3.879 -13.091 -20.398 1.00 69.31 108 LEU A O 1
ATOM 909 N N . THR A 1 109 ? 4.046 -13.249 -18.175 1.00 63.91 109 THR A N 1
ATOM 910 C CA . THR A 1 109 ? 2.609 -13.094 -17.892 1.00 63.91 109 THR A CA 1
ATOM 911 C C . THR A 1 109 ? 2.064 -11.701 -18.241 1.00 63.91 109 THR A C 1
ATOM 913 O O . THR A 1 109 ? 0.881 -11.435 -18.037 1.00 63.91 109 THR A O 1
ATOM 916 N N . PHE A 1 110 ? 2.911 -10.789 -18.729 1.00 70.94 110 PHE A N 1
ATOM 917 C CA . PHE A 1 110 ? 2.588 -9.378 -18.911 1.00 70.94 110 PHE A CA 1
ATOM 918 C C . PHE A 1 110 ? 3.112 -8.862 -20.252 1.00 70.94 110 PHE A C 1
ATOM 920 O O . PHE A 1 110 ? 4.228 -9.216 -20.637 1.00 70.94 110 PHE A O 1
ATOM 927 N N . PRO A 1 111 ? 2.356 -7.988 -20.941 1.00 77.88 111 PRO A N 1
ATOM 928 C CA . PRO A 1 111 ? 2.868 -7.292 -22.107 1.00 77.88 111 PRO A CA 1
ATOM 929 C C . PRO A 1 111 ? 3.928 -6.289 -21.643 1.00 77.88 111 PRO A C 1
ATOM 931 O O . PRO A 1 111 ? 3.646 -5.387 -20.847 1.00 77.88 111 PRO A O 1
ATOM 934 N N . ILE A 1 112 ? 5.151 -6.491 -22.122 1.00 85.81 112 ILE A N 1
ATOM 935 C CA . ILE A 1 112 ? 6.290 -5.612 -21.880 1.00 85.81 112 ILE A CA 1
ATOM 936 C C . ILE A 1 112 ? 6.558 -4.873 -23.179 1.00 85.81 112 ILE A C 1
ATOM 938 O O . ILE A 1 112 ? 6.727 -5.504 -24.219 1.00 85.81 112 ILE A O 1
ATOM 942 N N . SER A 1 113 ? 6.627 -3.553 -23.108 1.00 88.31 113 SER A N 1
ATOM 943 C CA . SER A 1 113 ? 7.111 -2.719 -24.201 1.00 88.31 113 SER A CA 1
ATOM 944 C C . SER A 1 113 ? 8.526 -2.257 -23.879 1.00 88.31 113 SER A C 1
ATOM 946 O O . SER A 1 113 ? 8.857 -1.996 -22.721 1.00 88.31 113 SER A O 1
ATOM 948 N N . TYR A 1 114 ? 9.372 -2.164 -24.898 1.00 88.44 114 TYR A N 1
ATOM 949 C CA . TYR A 1 114 ? 10.768 -1.755 -24.770 1.00 88.44 114 TYR A CA 1
ATOM 950 C C . TYR A 1 114 ? 11.025 -0.511 -25.616 1.00 88.44 114 TYR A C 1
ATOM 952 O O . TYR A 1 114 ? 10.409 -0.338 -26.665 1.00 88.44 114 TYR A O 1
ATOM 960 N N . GLN A 1 115 ? 11.945 0.336 -25.162 1.00 89.44 115 GLN A N 1
ATOM 961 C CA . GLN A 1 115 ? 12.410 1.514 -25.883 1.00 89.44 115 GLN A CA 1
ATOM 962 C C . GLN A 1 115 ? 13.896 1.731 -25.637 1.00 89.44 115 GLN A C 1
ATOM 964 O O . GLN A 1 115 ? 14.316 1.883 -24.493 1.00 89.44 115 GLN A O 1
ATOM 969 N N . LYS A 1 116 ? 14.688 1.838 -26.701 1.00 86.94 116 LYS A N 1
ATOM 970 C CA . LYS A 1 116 ? 16.084 2.289 -26.637 1.00 86.94 116 LYS A CA 1
ATOM 971 C C . LYS A 1 116 ? 16.213 3.579 -27.418 1.00 86.94 116 LYS A C 1
ATOM 973 O O . LYS A 1 116 ? 15.852 3.615 -28.592 1.00 86.94 116 LYS A O 1
ATOM 978 N N . ASN A 1 117 ? 16.766 4.607 -26.787 1.00 85.62 117 ASN A N 1
ATOM 979 C CA . ASN A 1 117 ? 17.025 5.886 -27.432 1.00 85.62 117 ASN A CA 1
ATOM 980 C C . ASN A 1 117 ? 18.511 6.235 -27.392 1.00 85.62 117 ASN A C 1
ATOM 982 O O . ASN A 1 117 ? 19.183 5.905 -26.416 1.00 85.62 117 ASN A O 1
ATOM 986 N N . ILE A 1 118 ? 18.991 6.976 -28.389 1.00 79.44 118 ILE A N 1
ATOM 987 C CA . ILE A 1 118 ? 20.238 7.742 -28.280 1.00 79.44 118 ILE A CA 1
ATOM 988 C C . ILE A 1 118 ? 19.952 8.981 -27.440 1.00 79.44 118 ILE A C 1
ATOM 990 O O . ILE A 1 118 ? 19.028 9.739 -27.739 1.00 79.44 118 ILE A O 1
ATOM 994 N N . THR A 1 119 ? 20.744 9.174 -26.391 1.00 74.81 119 THR A N 1
ATOM 995 C CA . THR A 1 119 ? 20.696 10.369 -25.542 1.00 74.81 119 THR A CA 1
ATOM 996 C C . THR A 1 119 ? 21.818 11.341 -25.873 1.00 74.81 119 THR A C 1
ATOM 998 O O . THR A 1 119 ? 21.608 12.547 -25.802 1.00 74.81 119 THR A O 1
ATOM 1001 N N . SER A 1 120 ? 22.984 10.831 -26.275 1.00 70.50 120 SER A N 1
ATOM 1002 C CA . SER A 1 120 ? 24.135 11.640 -26.679 1.00 70.50 120 SER A CA 1
ATOM 1003 C C . SER A 1 120 ? 24.869 10.964 -27.829 1.00 70.50 120 SER A C 1
ATOM 1005 O O . SER A 1 120 ? 25.031 9.744 -27.812 1.00 70.50 120 SER A O 1
ATOM 1007 N N . ALA A 1 121 ? 25.319 11.741 -28.813 1.00 70.06 121 ALA A N 1
ATOM 1008 C CA . ALA A 1 121 ? 26.281 11.284 -29.808 1.00 70.06 121 ALA A CA 1
ATOM 1009 C C . ALA A 1 121 ? 27.363 12.352 -30.007 1.00 70.06 121 ALA A C 1
ATOM 1011 O O . ALA A 1 121 ? 27.102 13.455 -30.495 1.00 70.06 121 ALA A O 1
ATOM 1012 N N . ILE A 1 122 ? 28.587 12.002 -29.626 1.00 67.56 122 ILE A N 1
ATOM 1013 C CA . ILE A 1 122 ? 29.777 12.849 -29.673 1.00 67.56 122 ILE A CA 1
ATOM 1014 C C . ILE A 1 122 ? 30.729 12.266 -30.713 1.00 67.56 122 ILE A C 1
ATOM 1016 O O . ILE A 1 122 ? 30.906 11.051 -30.786 1.00 67.56 122 ILE A O 1
ATOM 1020 N N . VAL A 1 123 ? 31.365 13.119 -31.513 1.00 66.50 123 VAL A N 1
ATOM 1021 C CA . VAL A 1 123 ? 32.377 12.703 -32.486 1.00 66.50 123 VAL A CA 1
ATOM 1022 C C . VAL A 1 123 ? 33.707 13.372 -32.188 1.00 66.50 123 VAL A C 1
ATOM 1024 O O . VAL A 1 123 ? 33.800 14.560 -31.887 1.00 66.50 123 VAL A O 1
ATOM 1027 N N . PHE A 1 124 ? 34.765 12.578 -32.272 1.00 63.34 124 PHE A N 1
ATOM 1028 C CA . PHE A 1 124 ? 36.143 12.998 -32.086 1.00 63.34 124 PHE A CA 1
ATOM 1029 C C . PHE A 1 124 ? 36.778 13.248 -33.454 1.00 63.34 124 PHE A C 1
ATOM 1031 O O . PHE A 1 124 ? 36.877 12.328 -34.272 1.00 63.34 124 PHE A O 1
ATOM 1038 N N . ASN A 1 125 ? 37.217 14.484 -33.705 1.00 60.78 125 ASN A N 1
ATOM 1039 C CA . ASN A 1 125 ? 37.931 14.867 -34.923 1.00 60.78 125 ASN A CA 1
ATOM 1040 C C . ASN A 1 125 ? 39.296 15.517 -34.597 1.00 60.78 125 ASN A C 1
ATOM 1042 O O . ASN A 1 125 ? 39.680 15.652 -33.436 1.00 60.78 125 ASN A O 1
ATOM 1046 N N . LYS A 1 126 ? 40.056 15.915 -35.631 1.00 50.66 126 LYS A N 1
ATOM 1047 C CA . LYS A 1 126 ? 41.399 16.519 -35.490 1.00 50.66 126 LYS A CA 1
ATOM 1048 C C . LYS A 1 126 ? 41.434 17.840 -34.702 1.00 50.66 126 LYS A C 1
ATOM 1050 O O . LYS A 1 126 ? 42.518 18.240 -34.289 1.00 50.66 126 LYS A O 1
ATOM 1055 N N . TRP A 1 127 ? 40.304 18.526 -34.540 1.00 44.34 127 TRP A N 1
ATOM 1056 C CA . TRP A 1 127 ? 40.219 19.874 -33.969 1.00 44.34 127 TRP A CA 1
ATOM 1057 C C . TRP A 1 127 ? 39.543 19.921 -32.591 1.00 44.34 127 TRP A C 1
ATOM 1059 O O . TRP A 1 127 ? 39.532 20.978 -31.966 1.00 44.34 127 TRP A O 1
ATOM 1069 N N . GLY A 1 128 ? 39.033 18.795 -32.082 1.00 53.16 128 GLY A N 1
ATOM 1070 C CA . GLY A 1 128 ? 38.418 18.706 -30.758 1.00 53.16 128 GLY A CA 1
ATOM 1071 C C . GLY A 1 128 ? 37.313 17.650 -30.678 1.00 53.16 128 GLY A C 1
ATOM 1072 O O . GLY A 1 128 ? 37.118 16.853 -31.597 1.00 53.16 128 GLY A O 1
ATOM 1073 N N . LYS A 1 129 ? 36.592 17.635 -29.549 1.00 51.75 129 LYS A N 1
ATOM 1074 C CA . LYS A 1 129 ? 35.315 16.920 -29.423 1.00 51.75 129 LYS A CA 1
ATOM 1075 C C . LYS A 1 129 ? 34.235 17.811 -30.035 1.00 51.75 129 LYS A C 1
ATOM 1077 O O . LYS A 1 129 ? 34.085 18.938 -29.572 1.00 51.75 129 LYS A O 1
ATOM 1082 N N . ASP A 1 130 ? 33.515 17.327 -31.038 1.00 51.09 130 ASP A N 1
ATOM 1083 C CA . ASP A 1 130 ? 32.363 18.031 -31.603 1.00 51.09 130 ASP A CA 1
ATOM 1084 C C . ASP A 1 130 ? 31.095 17.214 -31.333 1.00 51.09 130 ASP A C 1
ATOM 1086 O O . ASP A 1 130 ? 31.045 16.000 -31.563 1.00 51.09 130 ASP A O 1
ATOM 1090 N N . THR A 1 131 ? 30.077 17.856 -30.772 1.00 56.06 131 THR A N 1
ATOM 1091 C CA . THR A 1 131 ? 28.836 17.187 -30.373 1.00 56.06 131 THR A CA 1
ATOM 1092 C C . THR A 1 131 ? 27.885 17.199 -31.565 1.00 56.06 131 THR A C 1
ATOM 1094 O O . THR A 1 131 ? 27.202 18.191 -31.798 1.00 56.06 131 THR A O 1
ATOM 1097 N N . LEU A 1 132 ? 27.824 16.100 -32.328 1.00 52.56 132 LEU A N 1
ATOM 1098 C CA . LEU A 1 132 ? 26.936 16.002 -33.497 1.00 52.56 132 LEU A CA 1
ATOM 1099 C C . LEU A 1 132 ? 25.453 16.016 -33.113 1.00 52.56 132 LEU A C 1
ATOM 1101 O O . LEU A 1 132 ? 24.619 16.485 -33.885 1.00 52.56 132 LEU A O 1
ATOM 1105 N N . VAL A 1 133 ? 25.119 15.476 -31.938 1.00 50.44 133 VAL A N 1
ATOM 1106 C CA . VAL A 1 133 ? 23.752 15.420 -31.422 1.00 50.44 133 VAL A CA 1
ATOM 1107 C C . VAL A 1 133 ? 23.787 15.644 -29.909 1.00 50.44 133 VAL A C 1
ATOM 1109 O O . VAL A 1 133 ? 24.118 14.736 -29.147 1.00 50.44 133 VAL A O 1
ATOM 1112 N N . SER A 1 134 ? 23.425 16.854 -29.473 1.00 43.97 134 SER A N 1
ATOM 1113 C CA . SER A 1 134 ? 23.039 17.124 -28.083 1.00 43.97 134 SER A CA 1
ATOM 1114 C C . SER A 1 134 ? 21.522 17.013 -27.990 1.00 43.97 134 SER A C 1
ATOM 1116 O O . SER A 1 134 ? 20.791 17.988 -28.161 1.00 43.97 134 SER A O 1
ATOM 1118 N N . THR A 1 135 ? 21.015 15.796 -27.814 1.00 50.41 135 THR A N 1
ATOM 1119 C CA . THR A 1 135 ? 19.574 15.547 -27.671 1.00 50.41 135 THR A CA 1
ATOM 1120 C C . THR A 1 135 ? 19.108 15.785 -26.243 1.00 50.41 135 THR A C 1
ATOM 1122 O O . THR A 1 135 ? 18.502 14.918 -25.622 1.00 50.41 135 THR A O 1
ATOM 1125 N N . GLU A 1 136 ? 19.364 16.986 -25.721 1.00 47.00 136 GLU A N 1
ATOM 1126 C CA . GLU A 1 136 ? 18.751 17.420 -24.462 1.00 47.00 136 GLU A CA 1
ATOM 1127 C C . GLU A 1 136 ? 17.218 17.503 -24.586 1.00 47.00 136 GLU A C 1
ATOM 1129 O O . GLU A 1 136 ? 16.526 17.257 -23.602 1.00 47.00 136 GLU A O 1
ATOM 1134 N N . ASN A 1 137 ? 16.673 17.748 -25.792 1.00 47.38 137 ASN A N 1
ATOM 1135 C CA . ASN A 1 137 ? 15.235 17.987 -25.975 1.00 47.38 137 ASN A CA 1
ATOM 1136 C C . ASN A 1 137 ? 14.449 16.892 -26.731 1.00 47.38 137 ASN A C 1
ATOM 1138 O O . ASN A 1 137 ? 13.253 16.766 -26.479 1.00 47.38 137 ASN A O 1
ATOM 1142 N N . GLU A 1 138 ? 15.061 16.066 -27.596 1.00 60.72 138 GLU A N 1
ATOM 1143 C CA . GLU A 1 138 ? 14.337 15.020 -28.358 1.00 60.72 138 GLU A CA 1
ATOM 1144 C C . GLU A 1 138 ? 15.178 13.746 -28.585 1.00 60.72 138 GLU A C 1
ATOM 1146 O O . GLU A 1 138 ? 15.861 13.624 -29.599 1.00 60.72 138 GLU A O 1
ATOM 1151 N N . PRO A 1 139 ? 15.160 12.768 -27.665 1.00 69.12 139 PRO A N 1
ATOM 1152 C CA . PRO A 1 139 ? 15.949 11.546 -27.812 1.00 69.12 139 PRO A CA 1
ATOM 1153 C C . PRO A 1 139 ? 15.570 10.766 -29.085 1.00 69.12 139 PRO A C 1
ATOM 1155 O O . PRO A 1 139 ? 14.393 10.521 -29.351 1.00 69.12 139 PRO A O 1
ATOM 1158 N N . VAL A 1 140 ? 16.570 10.322 -29.856 1.00 80.69 140 VAL A N 1
ATOM 1159 C CA . VAL A 1 140 ? 16.336 9.578 -31.107 1.00 80.69 140 VAL A CA 1
ATOM 1160 C C . VAL A 1 140 ? 16.039 8.117 -30.784 1.00 80.69 140 VAL A C 1
ATOM 1162 O O . VAL A 1 140 ? 16.912 7.399 -30.293 1.00 80.69 140 VAL A O 1
ATOM 1165 N N . LEU A 1 141 ? 14.822 7.659 -31.088 1.00 84.56 141 LEU A N 1
ATOM 1166 C CA . LEU A 1 141 ? 14.440 6.248 -30.972 1.00 84.56 141 LEU A CA 1
ATOM 1167 C C . LEU A 1 141 ? 15.334 5.377 -31.865 1.00 84.56 141 LEU A C 1
ATOM 1169 O O . LEU A 1 141 ? 15.486 5.675 -33.050 1.00 84.56 141 LEU A O 1
ATOM 1173 N N . LEU A 1 142 ? 15.875 4.293 -31.307 1.00 82.69 142 LEU A N 1
ATOM 1174 C CA . LEU A 1 142 ? 16.655 3.270 -32.011 1.00 82.69 142 LEU A CA 1
ATOM 1175 C C . LEU A 1 142 ? 15.912 1.945 -32.139 1.00 82.69 142 LEU A C 1
ATOM 1177 O O . LEU A 1 142 ? 15.903 1.354 -33.218 1.00 82.69 142 LEU A O 1
ATOM 1181 N N . PHE A 1 143 ? 15.327 1.480 -31.035 1.00 85.56 143 PHE A N 1
ATOM 1182 C CA . PHE A 1 143 ? 14.661 0.185 -30.952 1.00 85.56 143 PHE A CA 1
ATOM 1183 C C . PHE A 1 143 ? 13.401 0.253 -30.097 1.00 85.56 143 PHE A C 1
ATOM 1185 O O . PHE A 1 143 ? 13.368 0.967 -29.093 1.00 85.56 143 PHE A O 1
ATOM 1192 N N . GLY A 1 144 ? 12.414 -0.557 -30.468 1.00 87.06 144 GLY A N 1
ATOM 1193 C CA . GLY A 1 144 ? 11.126 -0.677 -29.812 1.00 87.06 144 GLY A CA 1
ATOM 1194 C C . GLY A 1 144 ? 10.136 0.414 -30.215 1.00 87.06 144 GLY A C 1
ATOM 1195 O O . GLY A 1 144 ? 10.166 0.916 -31.343 1.00 87.06 144 GLY A O 1
ATOM 1196 N N . ASP A 1 145 ? 9.258 0.757 -29.280 1.00 88.25 145 ASP A N 1
ATOM 1197 C CA . ASP A 1 145 ? 8.170 1.715 -29.471 1.00 88.25 145 ASP A CA 1
ATOM 1198 C C . ASP A 1 145 ? 8.378 2.964 -28.604 1.00 88.25 145 ASP A C 1
ATOM 1200 O O . ASP A 1 145 ? 9.128 2.953 -27.628 1.00 88.25 145 ASP A O 1
ATOM 1204 N N . LEU A 1 146 ? 7.708 4.065 -28.947 1.00 86.94 146 LEU A N 1
ATOM 1205 C CA . LEU A 1 146 ? 7.689 5.251 -28.091 1.00 86.94 146 LEU A CA 1
ATOM 1206 C C . LEU A 1 146 ? 6.826 4.973 -26.854 1.00 86.94 146 LEU A C 1
ATOM 1208 O O . LEU A 1 146 ? 5.614 4.793 -26.965 1.00 86.94 146 LEU A O 1
ATOM 1212 N N . LEU A 1 147 ? 7.454 4.950 -25.679 1.00 87.31 147 LEU A N 1
ATOM 1213 C CA . LEU A 1 147 ? 6.775 4.754 -24.401 1.00 87.31 147 LEU A CA 1
ATOM 1214 C C . LEU A 1 147 ? 6.346 6.089 -23.803 1.00 87.31 147 LEU A C 1
ATOM 1216 O O . LEU A 1 147 ? 6.941 7.138 -24.063 1.00 87.31 147 LEU A O 1
ATOM 1220 N N . ASN A 1 148 ? 5.340 6.033 -22.935 1.00 84.62 148 ASN A N 1
ATOM 1221 C CA . ASN A 1 148 ? 4.943 7.190 -22.152 1.00 84.62 148 ASN A CA 1
ATOM 1222 C C . ASN A 1 148 ? 6.050 7.534 -21.134 1.00 84.62 148 ASN A C 1
ATOM 1224 O O . ASN A 1 148 ? 6.513 6.689 -20.365 1.00 84.62 148 ASN A O 1
ATOM 1228 N N . ASN A 1 149 ? 6.473 8.799 -21.135 1.00 82.00 149 ASN A N 1
ATOM 1229 C CA . ASN A 1 149 ? 7.535 9.305 -20.270 1.00 82.00 149 ASN A CA 1
ATOM 1230 C C . ASN A 1 149 ? 7.213 9.186 -18.772 1.00 82.00 149 ASN A C 1
ATOM 1232 O O . ASN A 1 149 ? 8.147 9.140 -17.973 1.00 82.00 149 ASN A O 1
ATOM 1236 N N . GLU A 1 150 ? 5.933 9.126 -18.398 1.00 82.19 150 GLU A N 1
ATOM 1237 C CA . GLU A 1 150 ? 5.486 9.035 -17.003 1.00 82.19 150 GLU A CA 1
ATOM 1238 C C . GLU A 1 150 ? 5.469 7.599 -16.459 1.00 82.19 150 GLU A C 1
ATOM 1240 O O . GLU A 1 150 ? 5.687 7.392 -15.266 1.00 82.19 150 GLU A O 1
ATOM 1245 N N . THR A 1 151 ? 5.214 6.605 -17.314 1.00 82.69 151 THR A N 1
ATOM 1246 C CA . THR A 1 151 ? 5.050 5.195 -16.907 1.00 82.69 151 THR A CA 1
ATOM 1247 C C . THR A 1 151 ? 6.300 4.360 -17.135 1.00 82.69 151 THR A C 1
ATOM 1249 O O . THR A 1 151 ? 6.482 3.329 -16.485 1.00 82.69 151 THR A O 1
ATOM 1252 N N . ARG A 1 152 ? 7.181 4.800 -18.038 1.00 85.38 152 ARG A N 1
ATOM 1253 C CA . ARG A 1 152 ? 8.392 4.061 -18.385 1.00 85.38 152 ARG A CA 1
ATOM 1254 C C . ARG A 1 152 ? 9.362 3.959 -17.206 1.00 85.38 152 ARG A C 1
ATOM 1256 O O . ARG A 1 152 ? 9.650 4.929 -16.506 1.00 85.38 152 ARG A O 1
ATOM 1263 N N . TYR A 1 153 ? 9.949 2.784 -17.050 1.00 85.06 153 TYR A N 1
ATOM 1264 C CA . TYR A 1 153 ? 11.000 2.500 -16.088 1.00 85.06 153 TYR A CA 1
ATOM 1265 C C . TYR A 1 153 ? 12.356 2.455 -16.795 1.00 85.06 153 TYR A C 1
ATOM 1267 O O . TYR A 1 153 ? 12.517 1.763 -17.801 1.00 85.06 153 TYR A O 1
ATOM 1275 N N . HIS A 1 154 ? 13.343 3.193 -16.281 1.00 85.50 154 HIS A N 1
ATOM 1276 C CA . HIS A 1 154 ? 14.713 3.156 -16.804 1.00 85.50 154 HIS A CA 1
ATOM 1277 C C . HIS A 1 154 ? 15.379 1.825 -16.447 1.00 85.50 154 HIS A C 1
ATOM 1279 O O . HIS A 1 154 ? 15.434 1.439 -15.282 1.00 85.50 154 HIS A O 1
ATOM 1285 N N . VAL A 1 155 ? 15.874 1.112 -17.456 1.00 82.88 155 VAL A N 1
ATOM 1286 C CA . VAL A 1 155 ? 16.492 -0.210 -17.287 1.00 82.88 155 VAL A CA 1
ATOM 1287 C C . VAL A 1 155 ? 18.003 -0.099 -17.195 1.00 82.88 155 VAL A C 1
ATOM 1289 O O . VAL A 1 155 ? 18.621 -0.664 -16.286 1.00 82.88 155 VAL A O 1
ATOM 1292 N N . ASN A 1 156 ? 18.608 0.564 -18.177 1.00 79.12 156 ASN A N 1
ATOM 1293 C CA . ASN A 1 156 ? 20.053 0.650 -18.317 1.00 79.12 156 ASN A CA 1
ATOM 1294 C C . ASN A 1 156 ? 20.447 1.811 -19.239 1.00 79.12 156 ASN A C 1
ATOM 1296 O O . ASN A 1 156 ? 19.670 2.219 -20.104 1.00 79.12 156 ASN A O 1
ATOM 1300 N N . THR A 1 157 ? 21.675 2.287 -19.079 1.00 80.19 157 THR A N 1
ATOM 1301 C CA . THR A 1 157 ? 22.342 3.207 -19.997 1.00 80.19 157 THR A CA 1
ATOM 1302 C C . THR A 1 157 ? 23.502 2.453 -20.641 1.00 80.19 157 THR A C 1
ATOM 1304 O O . THR A 1 157 ? 24.321 1.872 -19.936 1.00 80.19 157 THR A O 1
ATOM 1307 N N . GLY A 1 158 ? 23.537 2.410 -21.970 1.00 71.19 158 GLY A N 1
ATOM 1308 C CA . GLY A 1 158 ? 24.630 1.821 -22.739 1.00 71.19 158 GLY A CA 1
ATOM 1309 C C . GLY A 1 158 ? 25.539 2.905 -23.300 1.00 71.19 158 GLY A C 1
ATOM 1310 O O . GLY A 1 158 ? 25.076 4.002 -23.606 1.00 71.19 158 GLY A O 1
ATOM 1311 N N . GLU A 1 159 ? 26.812 2.589 -23.479 1.00 73.00 159 GLU A N 1
ATOM 1312 C CA . GLU A 1 159 ? 27.777 3.474 -24.123 1.00 73.00 159 GLU A CA 1
ATOM 1313 C C . GLU A 1 159 ? 28.511 2.689 -25.205 1.00 73.00 159 GLU A C 1
ATOM 1315 O O . GLU A 1 159 ? 29.034 1.603 -24.949 1.00 73.00 159 GLU A O 1
ATOM 1320 N N . TRP A 1 160 ? 28.510 3.218 -26.424 1.00 71.12 160 TRP A N 1
ATOM 1321 C CA . TRP A 1 160 ? 29.258 2.667 -27.543 1.00 71.12 160 TRP A CA 1
ATOM 1322 C C . TRP A 1 160 ? 30.288 3.691 -27.960 1.00 71.12 160 TRP A C 1
ATOM 1324 O O . TRP A 1 160 ? 29.933 4.792 -28.379 1.00 71.12 160 TRP A O 1
ATOM 1334 N N . SER A 1 161 ? 31.557 3.326 -27.888 1.00 64.06 161 SER A N 1
ATOM 1335 C CA . SER A 1 161 ? 32.620 4.157 -28.420 1.00 64.06 161 SER A CA 1
ATOM 1336 C C . SER A 1 161 ? 33.455 3.377 -29.419 1.00 64.06 161 SER A C 1
ATOM 1338 O O . SER A 1 161 ? 33.728 2.191 -29.248 1.00 64.06 161 SER A O 1
ATOM 1340 N N . SER A 1 162 ? 33.845 4.053 -30.493 1.00 62.94 162 SER A N 1
ATOM 1341 C CA . SER A 1 162 ? 34.843 3.547 -31.432 1.00 62.94 162 SER A CA 1
ATOM 1342 C C . SER A 1 162 ? 35.935 4.586 -31.576 1.00 62.94 162 SER A C 1
ATOM 1344 O O . SER A 1 162 ? 35.661 5.787 -31.651 1.00 62.94 162 SER A O 1
ATOM 1346 N N . MET A 1 163 ? 37.181 4.126 -31.615 1.00 54.91 163 MET A N 1
ATOM 1347 C CA . MET A 1 163 ? 38.344 4.974 -31.809 1.00 54.91 163 MET A CA 1
ATOM 1348 C C . MET A 1 163 ? 39.236 4.348 -32.876 1.00 54.91 163 MET A C 1
ATOM 1350 O O . MET A 1 163 ? 39.892 3.334 -32.656 1.00 54.91 163 MET A O 1
ATOM 1354 N N . SER A 1 164 ? 39.250 4.965 -34.052 1.00 49.00 164 SER A N 1
ATOM 1355 C CA . SER A 1 164 ? 40.111 4.595 -35.165 1.00 49.00 164 SER A CA 1
ATOM 1356 C C . SER A 1 164 ? 41.285 5.567 -35.234 1.00 49.00 164 SER A C 1
ATOM 1358 O O . SER A 1 164 ? 41.137 6.732 -35.615 1.00 49.00 164 SER A O 1
ATOM 1360 N N . SER A 1 165 ? 42.474 5.066 -34.910 1.00 45.09 165 SER A N 1
ATOM 1361 C CA . SER A 1 165 ? 43.736 5.790 -35.074 1.00 45.09 165 SER A CA 1
ATOM 1362 C C . SER A 1 165 ? 44.376 5.384 -36.398 1.00 45.09 165 SER A C 1
ATOM 1364 O O . SER A 1 165 ? 44.970 4.312 -36.507 1.00 45.09 165 SER A O 1
ATOM 1366 N N . SER A 1 166 ? 44.252 6.232 -37.420 1.00 41.94 166 SER A N 1
ATOM 1367 C CA . SER A 1 166 ? 44.917 6.013 -38.709 1.00 41.94 166 SER A CA 1
ATOM 1368 C C . SER A 1 166 ? 46.182 6.865 -38.805 1.00 41.94 166 SER A C 1
ATOM 1370 O O . SER A 1 166 ? 46.137 8.094 -38.682 1.00 41.94 166 SER A O 1
ATOM 1372 N N . LYS A 1 167 ? 47.323 6.207 -39.046 1.00 39.34 167 LYS A N 1
ATOM 1373 C CA . LYS A 1 167 ? 48.582 6.865 -39.414 1.00 39.34 167 LYS A CA 1
ATOM 1374 C C . LYS A 1 167 ? 48.631 6.988 -40.931 1.00 39.34 167 LYS A C 1
ATOM 1376 O O . LYS A 1 167 ? 48.973 6.030 -41.619 1.00 39.34 167 LYS A O 1
ATOM 1381 N N . GLN A 1 168 ? 48.311 8.168 -41.449 1.00 42.69 168 GLN A N 1
ATOM 1382 C CA . GLN A 1 168 ? 48.497 8.470 -42.864 1.00 42.69 168 GLN A CA 1
ATOM 1383 C C . GLN A 1 168 ? 49.823 9.207 -43.045 1.00 42.69 168 GLN A C 1
ATOM 1385 O O . GLN A 1 168 ? 50.079 10.210 -42.381 1.00 42.69 168 GLN A O 1
ATOM 1390 N N . LYS A 1 169 ? 50.687 8.672 -43.912 1.00 35.72 169 LYS A N 1
ATOM 1391 C CA . LYS A 1 169 ? 51.957 9.305 -44.273 1.00 35.72 169 LYS A CA 1
ATOM 1392 C C . LYS A 1 169 ? 51.638 10.436 -45.251 1.00 35.72 169 LYS A C 1
ATOM 1394 O O . LYS A 1 169 ? 51.222 10.162 -46.373 1.00 35.72 169 LYS A O 1
ATOM 1399 N N . ASP A 1 170 ? 51.755 11.677 -44.795 1.00 43.50 170 ASP A N 1
ATOM 1400 C CA . ASP A 1 170 ? 51.683 12.842 -45.671 1.00 43.50 170 ASP A CA 1
ATOM 1401 C C . ASP A 1 170 ? 53.017 12.978 -46.432 1.00 43.50 170 ASP A C 1
ATOM 1403 O O . ASP A 1 170 ? 54.073 12.563 -45.947 1.00 43.50 170 ASP A O 1
ATOM 1407 N N . ASN A 1 171 ? 52.983 13.523 -47.648 1.00 50.19 171 ASN A N 1
ATOM 1408 C CA . ASN A 1 171 ? 54.169 13.708 -48.499 1.00 50.19 171 ASN A CA 1
ATOM 1409 C C . ASN A 1 171 ? 55.085 14.847 -48.006 1.00 50.19 171 ASN A C 1
ATOM 1411 O O . ASN A 1 171 ? 56.114 15.142 -48.613 1.00 50.19 171 ASN A O 1
ATOM 1415 N N . ARG A 1 172 ? 54.728 15.476 -46.886 1.00 50.53 172 ARG A N 1
ATOM 1416 C CA . ARG A 1 172 ? 55.606 16.284 -46.040 1.00 50.53 172 ARG A CA 1
ATOM 1417 C C . ARG A 1 172 ? 55.734 15.541 -44.721 1.00 50.53 172 ARG A C 1
ATOM 1419 O O . ARG A 1 172 ? 54.761 14.968 -44.259 1.00 50.53 172 ARG A O 1
ATOM 1426 N N . MET A 1 173 ? 56.935 15.511 -44.164 1.00 45.00 173 MET A N 1
ATOM 1427 C CA . MET A 1 173 ? 57.414 14.632 -43.089 1.00 45.00 173 MET A CA 1
ATOM 1428 C C . MET A 1 173 ? 56.702 14.762 -41.717 1.00 45.00 173 MET A C 1
ATOM 1430 O O . MET A 1 173 ? 57.319 14.483 -40.696 1.00 45.00 173 MET A O 1
ATOM 1434 N N . ASP A 1 174 ? 55.421 15.127 -41.676 1.00 39.72 174 ASP A N 1
ATOM 1435 C CA . ASP A 1 174 ? 54.580 15.174 -40.486 1.00 39.72 174 ASP A CA 1
ATOM 1436 C C . ASP A 1 174 ? 53.634 13.965 -40.454 1.00 39.72 174 ASP A C 1
ATOM 1438 O O . ASP A 1 174 ? 52.724 13.797 -41.269 1.00 39.72 174 ASP A O 1
ATOM 1442 N N . LEU A 1 175 ? 53.844 13.096 -39.465 1.00 41.28 175 LEU A N 1
ATOM 1443 C CA . LEU A 1 175 ? 52.915 12.024 -39.119 1.00 41.28 175 LEU A CA 1
ATOM 1444 C C . LEU A 1 175 ? 51.673 12.641 -38.470 1.00 41.28 175 LEU A C 1
ATOM 1446 O O . LEU A 1 175 ? 51.600 12.758 -37.247 1.00 41.28 175 LEU A O 1
ATOM 1450 N N . VAL A 1 176 ? 50.675 13.033 -39.262 1.00 43.69 176 VAL A N 1
ATOM 1451 C CA . VAL A 1 176 ? 49.422 13.516 -38.678 1.00 43.69 176 VAL A CA 1
ATOM 1452 C C . VAL A 1 176 ? 48.588 12.325 -38.220 1.00 43.69 176 VAL A C 1
ATOM 1454 O O . VAL A 1 176 ? 47.962 11.631 -39.022 1.00 43.69 176 VAL A O 1
ATOM 1457 N N . ASN A 1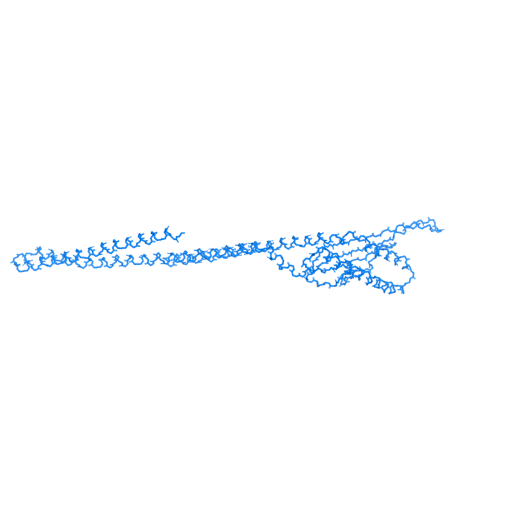 177 ? 48.565 12.100 -36.909 1.00 45.06 177 ASN A N 1
ATOM 1458 C CA . ASN A 1 177 ? 47.702 11.105 -36.289 1.00 45.06 177 ASN A CA 1
ATOM 1459 C C . ASN A 1 177 ? 46.231 11.534 -36.456 1.00 45.06 177 ASN A C 1
ATOM 1461 O O . ASN A 1 177 ? 45.781 12.488 -35.818 1.00 45.06 177 ASN A O 1
ATOM 1465 N N . LYS A 1 178 ? 45.475 10.875 -37.346 1.00 52.59 178 LYS A N 1
ATOM 1466 C CA . LYS A 1 178 ? 44.018 11.052 -37.405 1.00 52.59 178 LYS A CA 1
ATOM 1467 C C . LYS A 1 178 ? 43.410 10.164 -36.321 1.00 52.59 178 LYS A C 1
ATOM 1469 O O . LYS A 1 178 ? 43.056 9.023 -36.604 1.00 52.59 178 LYS A O 1
ATOM 1474 N N . ASN A 1 179 ? 43.276 10.684 -35.103 1.00 56.44 179 ASN A N 1
ATOM 1475 C CA . ASN A 1 179 ? 42.372 10.086 -34.123 1.00 56.44 179 ASN A CA 1
ATOM 1476 C C . ASN A 1 179 ? 40.948 10.492 -34.523 1.00 56.44 179 ASN A C 1
ATOM 1478 O O . ASN A 1 179 ? 40.560 11.644 -34.336 1.00 56.44 179 ASN A O 1
ATOM 1482 N N . ARG A 1 180 ? 40.202 9.573 -35.141 1.00 61.56 180 ARG A N 1
ATOM 1483 C CA . ARG A 1 180 ? 38.767 9.733 -35.409 1.00 61.56 180 ARG A CA 1
ATOM 1484 C C . ARG A 1 180 ? 38.011 8.738 -34.552 1.00 61.56 180 ARG A C 1
ATOM 1486 O O . ARG A 1 180 ? 38.412 7.583 -34.455 1.00 61.56 180 ARG A O 1
ATOM 1493 N N . GLY A 1 181 ? 36.926 9.169 -33.939 1.00 64.50 181 GLY A N 1
ATOM 1494 C CA . GLY A 1 181 ? 36.112 8.278 -33.128 1.00 64.50 181 GLY A CA 1
ATOM 1495 C C . GLY A 1 181 ? 34.732 8.844 -32.873 1.00 64.50 181 GLY A C 1
ATOM 1496 O O . GLY A 1 181 ? 34.453 9.985 -33.229 1.00 64.50 181 GLY A O 1
ATOM 1497 N N . PHE A 1 182 ? 33.883 8.053 -32.243 1.00 69.75 182 PHE A N 1
ATOM 1498 C CA . PHE A 1 182 ? 32.588 8.501 -31.755 1.00 69.75 182 PHE A CA 1
ATOM 1499 C C . PHE A 1 182 ? 32.312 7.893 -30.385 1.00 69.75 182 PHE A C 1
ATOM 1501 O O . PHE A 1 182 ? 32.868 6.853 -30.045 1.00 69.75 182 PHE A O 1
ATOM 1508 N N . GLU A 1 183 ? 31.450 8.551 -29.625 1.00 71.88 183 GLU A N 1
ATOM 1509 C CA . GLU A 1 183 ? 30.903 8.100 -28.351 1.00 71.88 183 GLU A CA 1
ATOM 1510 C C . GLU A 1 183 ? 29.389 8.316 -28.412 1.00 71.88 183 GLU A C 1
ATOM 1512 O O . GLU A 1 183 ? 28.912 9.441 -28.556 1.00 71.88 183 GLU A O 1
ATOM 1517 N N . ILE A 1 184 ? 28.626 7.229 -28.383 1.00 74.69 184 ILE A N 1
ATOM 1518 C CA . ILE A 1 184 ? 27.167 7.233 -28.413 1.00 74.69 184 ILE A CA 1
ATOM 1519 C C . ILE A 1 184 ? 26.676 6.691 -27.079 1.00 74.69 184 ILE A C 1
ATOM 1521 O O . ILE A 1 184 ? 26.907 5.532 -26.739 1.00 74.69 184 ILE A O 1
ATOM 1525 N N . THR A 1 185 ? 25.947 7.517 -26.341 1.00 79.38 185 THR A N 1
ATOM 1526 C CA . THR A 1 185 ? 25.243 7.103 -25.130 1.00 79.38 185 THR A CA 1
ATOM 1527 C C . THR A 1 185 ? 23.800 6.773 -25.482 1.00 79.38 185 THR A C 1
ATOM 1529 O O . THR A 1 185 ? 23.099 7.564 -26.121 1.00 79.38 185 THR A O 1
ATOM 1532 N N . THR A 1 186 ? 23.332 5.614 -25.035 1.00 82.50 186 THR A N 1
ATOM 1533 C CA . THR A 1 186 ? 21.954 5.157 -25.203 1.00 82.50 186 THR A CA 1
ATOM 1534 C C . THR A 1 186 ? 21.282 4.940 -23.858 1.00 82.50 186 THR A C 1
ATOM 1536 O O . THR A 1 186 ? 21.918 4.519 -22.899 1.00 82.50 186 THR A O 1
ATOM 1539 N N . SER A 1 187 ? 19.978 5.187 -23.776 1.00 84.94 187 SER A N 1
ATOM 1540 C CA . SER A 1 187 ? 19.165 4.857 -22.603 1.00 84.94 187 SER A CA 1
ATOM 1541 C C . SER A 1 187 ? 18.044 3.905 -22.990 1.00 84.94 187 SER A C 1
ATOM 1543 O O . SER A 1 187 ? 17.326 4.136 -23.964 1.00 84.94 187 SER A O 1
ATOM 1545 N N . SER A 1 188 ? 17.915 2.828 -22.218 1.00 86.38 188 SER A N 1
ATOM 1546 C CA . SER A 1 188 ? 16.897 1.794 -22.381 1.00 86.38 188 SER A CA 1
ATOM 1547 C C . SER A 1 188 ? 15.810 1.939 -21.324 1.00 86.38 188 SER A C 1
ATOM 1549 O O . SER A 1 188 ? 16.102 2.059 -20.131 1.00 86.38 188 SER A O 1
ATOM 1551 N N . TYR A 1 189 ? 14.562 1.859 -21.759 1.00 88.75 189 TYR A N 1
ATOM 1552 C CA . TYR A 1 189 ? 13.365 1.951 -20.941 1.00 88.75 189 TYR A CA 1
ATOM 1553 C C . TYR A 1 189 ? 12.428 0.784 -21.235 1.00 88.75 189 TYR A C 1
ATOM 1555 O O . TYR A 1 189 ? 12.422 0.236 -22.338 1.00 88.75 189 TYR A O 1
ATOM 1563 N N . ILE A 1 190 ? 11.623 0.428 -20.242 1.00 89.69 190 ILE A N 1
ATOM 1564 C CA . ILE A 1 190 ? 10.541 -0.545 -20.376 1.00 89.69 190 ILE A CA 1
ATOM 1565 C C . ILE A 1 190 ? 9.248 0.028 -19.829 1.00 89.69 190 ILE A C 1
ATOM 1567 O O . ILE A 1 190 ? 9.267 0.809 -18.882 1.00 89.69 190 ILE A O 1
ATOM 1571 N N . ASP A 1 191 ? 8.128 -0.403 -20.388 1.00 89.44 191 ASP A N 1
ATOM 1572 C CA . ASP A 1 191 ? 6.811 -0.191 -19.803 1.00 89.44 191 ASP A CA 1
ATOM 1573 C C . ASP A 1 191 ? 6.141 -1.551 -19.625 1.00 89.44 191 ASP A C 1
ATOM 1575 O O . ASP A 1 191 ? 6.156 -2.394 -20.524 1.00 89.44 191 ASP A O 1
ATOM 1579 N N . VAL A 1 192 ? 5.604 -1.782 -18.432 1.00 88.44 192 VAL A N 1
ATOM 1580 C CA . VAL A 1 192 ? 4.972 -3.044 -18.061 1.00 88.44 192 VAL A CA 1
ATOM 1581 C C . VAL A 1 192 ? 3.554 -2.740 -17.638 1.00 88.44 192 VAL A C 1
ATOM 1583 O O . VAL A 1 192 ? 3.306 -2.178 -16.571 1.00 88.44 192 VAL A O 1
ATOM 1586 N N . LYS A 1 193 ? 2.592 -3.148 -18.460 1.00 85.44 193 LYS A N 1
ATOM 1587 C CA . LYS A 1 193 ? 1.185 -2.900 -18.154 1.00 85.44 193 LYS A CA 1
ATOM 1588 C C . LYS A 1 193 ? 0.781 -3.646 -16.879 1.00 85.44 193 LYS A C 1
ATOM 1590 O O . LYS A 1 193 ? 1.087 -4.825 -16.722 1.00 85.44 193 LYS A O 1
ATOM 1595 N N . ASN A 1 194 ? 0.029 -2.979 -16.002 1.00 85.31 194 ASN A N 1
ATOM 1596 C CA . ASN A 1 194 ? -0.529 -3.544 -14.763 1.00 85.31 194 ASN A CA 1
ATOM 1597 C C . ASN A 1 194 ? 0.503 -4.017 -13.717 1.00 85.31 194 ASN A C 1
ATOM 1599 O O . ASN A 1 194 ? 0.155 -4.813 -12.842 1.00 85.31 194 ASN A O 1
ATOM 1603 N N . TRP A 1 195 ? 1.746 -3.523 -13.754 1.00 87.19 195 TRP A N 1
ATOM 1604 C CA . TRP A 1 195 ? 2.773 -3.908 -12.776 1.00 87.19 195 TRP A CA 1
ATOM 1605 C C . TRP A 1 195 ? 2.359 -3.627 -11.320 1.00 87.19 195 TRP A C 1
ATOM 1607 O O . TRP A 1 195 ? 2.684 -4.402 -10.421 1.00 87.19 195 TRP A O 1
ATOM 1617 N N . GLU A 1 196 ? 1.597 -2.553 -11.082 1.00 88.88 196 GLU A N 1
ATOM 1618 C CA . GLU A 1 196 ? 1.124 -2.167 -9.747 1.00 88.88 196 GLU A CA 1
ATOM 1619 C C . GLU A 1 196 ? 0.265 -3.260 -9.110 1.00 88.88 196 GLU A C 1
ATOM 1621 O O . GLU A 1 196 ? 0.443 -3.591 -7.940 1.00 88.88 196 GLU A O 1
ATOM 1626 N N . ILE A 1 197 ? -0.633 -3.862 -9.895 1.00 88.75 197 ILE A N 1
ATOM 1627 C CA . ILE A 1 197 ? -1.521 -4.933 -9.435 1.00 88.75 197 ILE A CA 1
ATOM 1628 C C . ILE A 1 197 ? -0.702 -6.170 -9.066 1.00 88.75 197 ILE A C 1
ATOM 1630 O O . ILE A 1 197 ? -0.996 -6.814 -8.061 1.00 88.75 197 ILE A O 1
ATOM 1634 N N . GLU A 1 198 ? 0.347 -6.486 -9.826 1.00 87.44 198 GLU A N 1
ATOM 1635 C CA . GLU A 1 198 ? 1.218 -7.621 -9.516 1.00 87.44 198 GLU A CA 1
ATOM 1636 C C . GLU A 1 198 ? 2.011 -7.390 -8.226 1.00 87.44 198 GLU A C 1
ATOM 1638 O O . GLU A 1 198 ? 2.071 -8.269 -7.363 1.00 87.44 198 GLU A O 1
ATOM 1643 N N . VAL A 1 199 ? 2.556 -6.186 -8.042 1.00 91.25 199 VAL A N 1
ATOM 1644 C CA . VAL A 1 199 ? 3.226 -5.799 -6.795 1.00 91.25 199 VAL A CA 1
ATOM 1645 C C . VAL A 1 199 ? 2.251 -5.873 -5.615 1.00 91.25 199 VAL A C 1
ATOM 1647 O O . VAL A 1 199 ? 2.582 -6.455 -4.582 1.00 91.25 199 VAL A O 1
ATOM 1650 N N . LEU A 1 200 ? 1.020 -5.377 -5.769 1.00 91.62 200 LEU A N 1
ATOM 1651 C CA . LEU A 1 200 ? -0.021 -5.477 -4.740 1.00 91.62 200 LEU A CA 1
ATOM 1652 C C . LEU A 1 200 ? -0.421 -6.930 -4.450 1.00 91.62 200 LEU A C 1
ATOM 1654 O O . LEU A 1 200 ? -0.619 -7.286 -3.287 1.00 91.62 200 LEU A O 1
ATOM 1658 N N . ARG A 1 201 ? -0.480 -7.792 -5.471 1.00 91.44 201 ARG A N 1
ATOM 1659 C CA . ARG A 1 201 ? -0.751 -9.228 -5.318 1.00 91.44 201 ARG A CA 1
ATOM 1660 C C . ARG A 1 201 ? 0.348 -9.918 -4.513 1.00 91.44 201 ARG A C 1
ATOM 1662 O O . ARG A 1 201 ? 0.038 -10.676 -3.596 1.00 91.44 201 ARG A O 1
ATOM 1669 N N . ARG A 1 202 ? 1.621 -9.607 -4.780 1.00 91.19 202 ARG A N 1
ATOM 1670 C CA . ARG A 1 202 ? 2.763 -10.089 -3.976 1.00 91.19 202 ARG A CA 1
ATOM 1671 C C . ARG A 1 202 ? 2.681 -9.612 -2.523 1.00 91.19 202 ARG A C 1
ATOM 1673 O O . ARG A 1 202 ? 3.079 -10.327 -1.607 1.00 91.19 202 ARG A O 1
ATOM 1680 N N . MET A 1 203 ? 2.115 -8.429 -2.297 1.00 93.94 203 MET A N 1
ATOM 1681 C CA . MET A 1 203 ? 1.905 -7.851 -0.967 1.00 93.94 203 MET A CA 1
ATOM 1682 C C . MET A 1 203 ? 0.624 -8.303 -0.262 1.00 93.94 203 MET A C 1
ATOM 1684 O O . MET A 1 203 ? 0.388 -7.868 0.868 1.00 93.94 203 MET A O 1
ATOM 1688 N N . PHE A 1 204 ? -0.193 -9.164 -0.873 1.00 93.06 204 PHE A N 1
ATOM 1689 C CA . PHE A 1 204 ? -1.513 -9.532 -0.358 1.00 93.06 204 PHE A CA 1
ATOM 1690 C C . PHE A 1 204 ? -1.486 -9.956 1.116 1.00 93.06 204 PHE A C 1
ATOM 1692 O O . PHE A 1 204 ? -2.271 -9.454 1.918 1.00 93.06 204 PHE A O 1
ATOM 1699 N N . TRP A 1 205 ? -0.531 -10.805 1.503 1.00 93.25 205 TRP A N 1
ATOM 1700 C CA . TRP A 1 205 ? -0.390 -11.265 2.887 1.00 93.25 205 TRP A CA 1
ATOM 1701 C C . TRP A 1 205 ? -0.066 -10.140 3.873 1.00 93.25 205 TRP A C 1
ATOM 1703 O O . TRP A 1 205 ? -0.600 -10.119 4.980 1.00 93.25 205 TRP A O 1
ATOM 1713 N N . VAL A 1 206 ? 0.766 -9.177 3.470 1.00 93.19 206 VAL A N 1
ATOM 1714 C CA . VAL A 1 206 ? 1.119 -8.017 4.302 1.00 93.19 206 VAL A CA 1
ATOM 1715 C C . VAL A 1 206 ? -0.080 -7.080 4.447 1.00 93.19 206 VAL A C 1
ATOM 1717 O O . VAL A 1 206 ? -0.360 -6.603 5.546 1.00 93.19 206 VAL A O 1
ATOM 1720 N N . LEU A 1 207 ? -0.824 -6.854 3.362 1.00 93.88 207 LEU A N 1
ATOM 1721 C CA . LEU A 1 207 ? -2.047 -6.050 3.383 1.00 93.88 207 LEU A CA 1
ATOM 1722 C C . LEU A 1 207 ? -3.127 -6.699 4.256 1.00 93.88 207 LEU A C 1
ATOM 1724 O O . LEU A 1 207 ? -3.738 -6.017 5.080 1.00 93.88 207 LEU A O 1
ATOM 1728 N N . LEU A 1 208 ? -3.309 -8.017 4.139 1.00 94.81 208 LEU A N 1
ATOM 1729 C CA . LEU A 1 208 ? -4.247 -8.785 4.953 1.00 94.81 208 LEU A CA 1
ATOM 1730 C C . LEU A 1 208 ? -3.873 -8.740 6.440 1.00 94.81 208 LEU A C 1
ATOM 1732 O O . LEU A 1 208 ? -4.736 -8.493 7.280 1.00 94.81 208 LEU A O 1
ATOM 1736 N N . ALA A 1 209 ? -2.591 -8.917 6.770 1.00 92.75 209 ALA A N 1
ATOM 1737 C CA . ALA A 1 209 ? -2.100 -8.816 8.142 1.00 92.75 209 ALA A CA 1
ATOM 1738 C C . ALA A 1 209 ? -2.299 -7.404 8.719 1.00 92.75 209 ALA A C 1
ATOM 1740 O O . ALA A 1 209 ? -2.758 -7.254 9.853 1.00 92.75 209 ALA A O 1
ATOM 1741 N N . SER A 1 210 ? -2.017 -6.364 7.925 1.00 93.56 210 SER A N 1
ATOM 1742 C CA . SER A 1 210 ? -2.261 -4.971 8.310 1.00 93.56 210 SER A CA 1
ATOM 1743 C C . SER A 1 210 ? -3.741 -4.745 8.626 1.00 93.56 210 SER A C 1
ATOM 1745 O O . SER A 1 210 ? -4.083 -4.369 9.749 1.00 93.56 210 SER A O 1
ATOM 1747 N N . PHE A 1 211 ? -4.635 -5.101 7.701 1.00 93.62 211 PHE A N 1
ATOM 1748 C CA . PHE A 1 211 ? -6.080 -4.985 7.891 1.00 93.62 211 PHE A CA 1
ATOM 1749 C C . PHE A 1 211 ? -6.586 -5.769 9.114 1.00 93.62 211 PHE A C 1
ATOM 1751 O O . PHE A 1 211 ? -7.371 -5.249 9.916 1.00 93.62 211 PHE A O 1
ATOM 1758 N N . GLY A 1 212 ? -6.098 -6.999 9.297 1.00 95.19 212 GLY A N 1
ATOM 1759 C CA . GLY A 1 212 ? -6.423 -7.839 10.447 1.00 95.19 212 GLY A CA 1
ATOM 1760 C C . GLY A 1 212 ? -6.004 -7.199 11.770 1.00 95.19 212 GLY A C 1
ATOM 1761 O O . GLY A 1 212 ? -6.789 -7.167 12.715 1.00 95.19 212 GLY A O 1
ATOM 1762 N N . SER A 1 213 ? -4.807 -6.612 11.829 1.00 92.44 213 SER A N 1
ATOM 1763 C CA . SER A 1 213 ? -4.314 -5.957 13.046 1.00 92.44 213 SER A CA 1
ATOM 1764 C C . SER A 1 213 ? -5.102 -4.691 13.420 1.00 92.44 213 SER A C 1
ATOM 1766 O O . SER A 1 213 ? -5.407 -4.507 14.601 1.00 92.44 213 SER A O 1
ATOM 1768 N N . ILE A 1 214 ? -5.528 -3.867 12.446 1.00 92.62 214 ILE A N 1
ATOM 1769 C CA . ILE A 1 214 ? -6.450 -2.739 12.705 1.00 92.62 214 ILE A CA 1
ATOM 1770 C C . ILE A 1 214 ? -7.771 -3.266 13.265 1.00 92.62 214 ILE A C 1
ATOM 1772 O O . ILE A 1 214 ? -8.244 -2.803 14.304 1.00 92.62 214 ILE A O 1
ATOM 1776 N N . SER A 1 215 ? -8.357 -4.252 12.582 1.00 93.62 215 SER A N 1
ATOM 1777 C CA . SER A 1 215 ? -9.659 -4.819 12.944 1.00 93.62 215 SER A CA 1
ATOM 1778 C C . SER A 1 215 ? -9.644 -5.413 14.353 1.00 93.62 215 SER A C 1
ATOM 1780 O O . SER A 1 215 ? -10.566 -5.181 15.137 1.00 93.62 215 SER A O 1
ATOM 1782 N N . MET A 1 216 ? -8.566 -6.113 14.714 1.00 93.81 216 MET A N 1
ATOM 1783 C CA . MET A 1 216 ? -8.385 -6.685 16.045 1.00 93.81 216 MET A CA 1
ATOM 1784 C C . MET A 1 216 ? -8.315 -5.607 17.131 1.00 93.81 216 MET A C 1
ATOM 1786 O O . MET A 1 216 ? -8.956 -5.738 18.173 1.00 93.81 216 MET A O 1
ATOM 1790 N N . ILE A 1 217 ? -7.595 -4.510 16.888 1.00 92.56 217 ILE A N 1
ATOM 1791 C CA . ILE A 1 217 ? -7.507 -3.395 17.840 1.00 92.56 217 ILE A CA 1
ATOM 1792 C C . ILE A 1 217 ? -8.862 -2.702 18.013 1.00 92.56 217 ILE A C 1
ATOM 1794 O O . ILE A 1 217 ? -9.264 -2.409 19.141 1.00 92.56 217 ILE A O 1
ATOM 1798 N N . ILE A 1 218 ? -9.610 -2.507 16.925 1.00 91.56 218 ILE A N 1
ATOM 1799 C CA . ILE A 1 218 ? -10.976 -1.978 16.992 1.00 91.56 218 ILE A CA 1
ATOM 1800 C C . ILE A 1 218 ? -11.866 -2.898 17.841 1.00 91.56 218 ILE A C 1
ATOM 1802 O O . ILE A 1 218 ? -12.569 -2.411 18.727 1.00 91.56 218 ILE A O 1
ATOM 1806 N N . MET A 1 219 ? -11.811 -4.220 17.636 1.00 93.25 219 MET A N 1
ATOM 1807 C CA . MET A 1 219 ? -12.561 -5.187 18.452 1.00 93.25 219 MET A CA 1
ATOM 1808 C C . MET A 1 219 ? -12.191 -5.126 19.941 1.00 93.25 219 MET A C 1
ATOM 1810 O O . MET A 1 219 ? -13.071 -5.167 20.802 1.00 93.25 219 MET A O 1
ATOM 1814 N N . LEU A 1 220 ? -10.905 -4.996 20.270 1.00 91.62 220 LEU A N 1
ATOM 1815 C CA . LEU A 1 220 ? -10.465 -4.892 21.663 1.00 91.62 220 LEU A CA 1
ATOM 1816 C C . LEU A 1 220 ? -11.007 -3.626 22.335 1.00 91.62 220 LEU A C 1
ATOM 1818 O O . LEU A 1 220 ? -11.488 -3.687 23.471 1.00 91.62 220 LEU A O 1
ATOM 1822 N N . PHE A 1 221 ? -10.987 -2.486 21.640 1.00 89.69 221 PHE A N 1
ATOM 1823 C CA . PHE A 1 221 ? -11.511 -1.237 22.190 1.00 89.69 221 PHE A CA 1
ATOM 1824 C C . PHE A 1 221 ? -13.033 -1.239 22.335 1.00 89.69 221 PHE A C 1
ATOM 1826 O O . PHE A 1 221 ? -13.542 -0.762 23.353 1.00 89.69 221 PHE A O 1
ATOM 1833 N N . THR A 1 222 ? -13.771 -1.808 21.378 1.00 88.69 222 THR A N 1
ATOM 1834 C CA . THR A 1 222 ? -15.234 -1.933 21.498 1.00 88.69 222 THR A CA 1
ATOM 1835 C C . THR A 1 222 ? -15.613 -2.838 22.669 1.00 88.69 222 THR A C 1
ATOM 1837 O O . THR A 1 222 ? -16.481 -2.476 23.471 1.00 88.69 222 THR A O 1
ATOM 1840 N N . TYR A 1 223 ? -14.908 -3.959 22.848 1.00 91.12 223 TYR A N 1
ATOM 1841 C CA . TYR A 1 223 ? -15.087 -4.839 24.001 1.00 91.12 223 TYR A CA 1
ATOM 1842 C C . TYR A 1 223 ? -14.776 -4.131 25.327 1.00 91.12 223 TYR A C 1
ATOM 1844 O O . TYR A 1 223 ? -15.578 -4.183 26.265 1.00 91.12 223 TYR A O 1
ATOM 1852 N N . ALA A 1 224 ? -13.651 -3.415 25.408 1.00 88.44 224 ALA A N 1
ATOM 1853 C CA . ALA A 1 224 ? -13.274 -2.658 26.599 1.00 88.44 224 ALA A CA 1
ATOM 1854 C C . ALA A 1 224 ? -14.328 -1.595 26.954 1.00 88.44 224 ALA A C 1
ATOM 1856 O O . ALA A 1 224 ? -14.714 -1.456 28.118 1.00 88.44 224 ALA A O 1
ATOM 1857 N N . PHE A 1 225 ? -14.852 -0.884 25.953 1.00 87.25 225 PHE A N 1
ATOM 1858 C CA . PHE A 1 225 ? -15.907 0.107 26.145 1.00 87.25 225 PHE A CA 1
ATOM 1859 C C . PHE A 1 225 ? -17.194 -0.524 26.694 1.00 87.25 225 PHE A C 1
ATOM 1861 O O . PHE A 1 225 ? -17.758 -0.039 27.682 1.00 87.25 225 PHE A O 1
ATOM 1868 N N . TYR A 1 226 ? -17.619 -1.653 26.120 1.00 88.75 226 TYR A N 1
ATOM 1869 C CA . TYR A 1 226 ? -18.767 -2.414 26.612 1.00 88.75 226 TYR A CA 1
ATOM 1870 C C . TYR A 1 226 ? -18.573 -2.872 28.066 1.00 88.75 226 TYR A C 1
ATOM 1872 O O . TYR A 1 226 ? -19.474 -2.720 28.901 1.00 88.75 226 TYR A O 1
ATOM 1880 N N . ALA A 1 227 ? -17.383 -3.379 28.401 1.00 87.19 227 ALA A N 1
ATOM 1881 C CA . ALA A 1 227 ? -17.046 -3.817 29.751 1.00 87.19 227 ALA A CA 1
ATOM 1882 C C . ALA A 1 227 ? -17.149 -2.672 30.774 1.00 87.19 227 ALA A C 1
ATOM 1884 O O . ALA A 1 227 ? -17.752 -2.850 31.837 1.00 87.19 227 ALA A O 1
ATOM 1885 N N . VAL A 1 228 ? -16.643 -1.479 30.439 1.00 87.56 228 VAL A N 1
ATOM 1886 C CA . VAL A 1 228 ? -16.710 -0.292 31.310 1.00 87.56 228 VAL A CA 1
ATOM 1887 C C . VAL A 1 228 ? -18.156 0.156 31.544 1.00 87.56 228 VAL A C 1
ATOM 1889 O O . VAL A 1 228 ? -18.530 0.451 32.682 1.00 87.56 228 VAL A O 1
ATOM 1892 N N . ILE A 1 229 ? -18.999 0.171 30.506 1.00 86.12 229 ILE A N 1
ATOM 1893 C CA . ILE A 1 229 ? -20.424 0.521 30.648 1.00 86.12 229 ILE A CA 1
ATOM 1894 C C . ILE A 1 229 ? -21.138 -0.476 31.561 1.00 86.12 229 ILE A C 1
ATOM 1896 O O . ILE A 1 229 ? -21.868 -0.081 32.473 1.00 86.12 229 ILE A O 1
ATOM 1900 N N . LYS A 1 230 ? -20.905 -1.774 31.350 1.00 86.31 230 LYS A N 1
ATOM 1901 C CA . LYS A 1 230 ? -21.493 -2.837 32.170 1.00 86.31 230 LYS A CA 1
ATOM 1902 C C . LYS A 1 230 ? -21.052 -2.731 33.630 1.00 86.31 230 LYS A C 1
ATOM 1904 O O . LYS A 1 230 ? -21.875 -2.885 34.531 1.00 86.31 230 LYS A O 1
ATOM 1909 N N . GLN A 1 231 ? -19.778 -2.424 33.873 1.00 83.69 231 GLN A N 1
ATOM 1910 C CA . GLN A 1 231 ? -19.255 -2.201 35.219 1.00 83.69 231 GLN A CA 1
ATOM 1911 C C . GLN A 1 231 ? -19.935 -1.007 35.896 1.00 83.69 231 GLN A C 1
ATOM 1913 O O . GLN A 1 231 ? -20.329 -1.121 37.056 1.00 83.69 231 GLN A O 1
ATOM 1918 N N . LYS A 1 232 ? -20.129 0.103 35.171 1.00 86.06 232 LYS A N 1
ATOM 1919 C CA . LYS A 1 232 ? -20.838 1.279 35.686 1.00 86.06 232 LYS A CA 1
ATOM 1920 C C . LYS A 1 232 ? -22.281 0.944 36.062 1.00 86.06 232 LYS A C 1
ATOM 1922 O O . LYS A 1 232 ? -22.672 1.194 37.193 1.00 86.06 232 LYS A O 1
ATOM 1927 N N . ARG A 1 233 ? -23.041 0.309 35.163 1.00 84.88 233 ARG A N 1
ATOM 1928 C CA . ARG A 1 233 ? -24.438 -0.077 35.432 1.00 84.88 233 ARG A CA 1
ATOM 1929 C C . ARG A 1 233 ? -24.556 -0.946 36.686 1.00 84.88 233 ARG A C 1
ATOM 1931 O O . ARG A 1 233 ? -25.444 -0.738 37.502 1.00 84.88 233 ARG A O 1
ATOM 1938 N N . ASN A 1 234 ? -23.640 -1.896 36.859 1.00 83.75 234 ASN A N 1
ATOM 1939 C CA . ASN A 1 234 ? -23.622 -2.749 38.046 1.00 83.75 234 ASN A CA 1
ATOM 1940 C C . ASN A 1 234 ? -23.266 -1.979 39.327 1.00 83.75 234 ASN A C 1
ATOM 1942 O O . ASN A 1 234 ? -23.748 -2.337 40.398 1.00 83.75 234 ASN A O 1
ATOM 1946 N N . ALA A 1 235 ? -22.403 -0.965 39.243 1.00 85.56 235 ALA A N 1
ATOM 1947 C CA . ALA A 1 235 ? -22.062 -0.112 40.379 1.00 85.56 235 ALA A CA 1
ATOM 1948 C C . ALA A 1 235 ? -23.230 0.804 40.778 1.00 85.56 235 ALA A C 1
ATOM 1950 O O . ALA A 1 235 ? -23.504 0.943 41.970 1.00 85.56 235 ALA A O 1
ATOM 1951 N N . ASP A 1 236 ? -23.941 1.355 39.792 1.00 86.62 236 ASP A N 1
ATOM 1952 C CA . ASP A 1 236 ? -25.108 2.213 40.008 1.00 86.62 236 ASP A CA 1
ATOM 1953 C C . ASP A 1 236 ? -26.229 1.410 40.703 1.00 86.62 236 ASP A C 1
ATOM 1955 O O . ASP A 1 236 ? -26.656 1.780 41.792 1.00 86.62 236 ASP A O 1
ATOM 1959 N N . ILE A 1 237 ? -26.572 0.213 40.194 1.00 85.75 237 ILE A N 1
ATOM 1960 C CA . ILE A 1 237 ? -27.575 -0.682 40.814 1.00 85.75 237 ILE A CA 1
ATOM 1961 C C . ILE A 1 237 ? -27.227 -1.020 42.272 1.00 85.75 237 ILE A C 1
ATOM 1963 O O . ILE A 1 237 ? -28.098 -1.026 43.139 1.00 85.75 237 ILE A O 1
ATOM 1967 N N . LYS A 1 238 ? -25.953 -1.317 42.564 1.00 82.88 238 LYS A N 1
ATOM 1968 C CA . LYS A 1 238 ? -25.514 -1.627 43.935 1.00 82.88 238 LYS A CA 1
ATOM 1969 C C . LYS A 1 238 ? -25.661 -0.427 44.864 1.00 82.88 238 LYS A C 1
ATOM 1971 O O . LYS A 1 238 ? -26.068 -0.596 46.009 1.00 82.88 238 LYS A O 1
ATOM 1976 N N . THR A 1 239 ? -25.309 0.760 44.379 1.00 87.94 239 THR A N 1
ATOM 1977 C CA . THR A 1 239 ? -25.425 2.004 45.146 1.00 87.94 239 THR A CA 1
ATOM 1978 C C . THR A 1 239 ? -26.886 2.295 45.475 1.00 87.94 239 THR A C 1
ATOM 1980 O O . THR A 1 239 ? -27.210 2.557 46.631 1.00 87.94 239 THR A O 1
ATOM 1983 N N . ASP A 1 240 ? -27.773 2.162 44.488 1.00 87.81 240 ASP A N 1
ATOM 1984 C CA . ASP A 1 240 ? -29.208 2.393 44.661 1.00 87.81 240 ASP A CA 1
ATOM 1985 C C . ASP A 1 240 ? -29.835 1.383 45.622 1.00 87.81 240 ASP A C 1
ATOM 1987 O O . ASP A 1 240 ? -30.605 1.765 46.502 1.00 87.81 240 ASP A O 1
ATOM 1991 N N . PHE A 1 241 ? -29.445 0.108 45.526 1.00 85.88 241 PHE A N 1
ATOM 1992 C CA . PHE A 1 241 ? -29.878 -0.923 46.467 1.00 85.88 241 PHE A CA 1
ATOM 1993 C C . PHE A 1 241 ? -29.495 -0.571 47.910 1.00 85.88 241 PHE A C 1
ATOM 1995 O O . PHE A 1 241 ? -30.353 -0.551 48.791 1.00 85.88 241 PHE A O 1
ATOM 2002 N N . VAL A 1 242 ? -28.224 -0.234 48.160 1.00 86.38 242 VAL A N 1
ATOM 2003 C CA . VAL A 1 242 ? -27.752 0.132 49.507 1.00 86.38 242 VAL A CA 1
ATOM 2004 C C . VAL A 1 242 ? -28.479 1.371 50.027 1.00 86.38 242 VAL A C 1
ATOM 2006 O O . VAL A 1 242 ? -28.904 1.388 51.185 1.00 86.38 242 VAL A O 1
ATOM 2009 N N . ASN A 1 243 ? -28.662 2.389 49.185 1.00 87.06 243 ASN A N 1
ATOM 2010 C CA . ASN A 1 243 ? -29.369 3.610 49.560 1.00 87.06 243 ASN A CA 1
ATOM 2011 C C . ASN A 1 243 ? -30.838 3.338 49.902 1.00 87.06 243 ASN A C 1
ATOM 2013 O O . ASN A 1 243 ? -31.315 3.838 50.923 1.00 87.06 243 ASN A O 1
ATOM 2017 N N . ASN A 1 244 ? -31.532 2.516 49.107 1.00 87.56 244 ASN A N 1
ATOM 2018 C CA . ASN A 1 244 ? -32.932 2.188 49.356 1.00 87.56 244 ASN A CA 1
ATOM 2019 C C . ASN A 1 244 ? -33.102 1.421 50.673 1.00 87.56 244 ASN A C 1
ATOM 2021 O O . ASN A 1 244 ? -33.859 1.845 51.543 1.00 87.56 244 ASN A O 1
ATOM 2025 N N . ILE A 1 245 ? -32.319 0.357 50.878 1.00 87.62 245 ILE A N 1
ATOM 2026 C CA . ILE A 1 245 ? -32.362 -0.426 52.122 1.00 87.62 245 ILE A CA 1
ATOM 2027 C C . ILE A 1 245 ? -32.020 0.440 53.334 1.00 87.62 245 ILE A C 1
ATOM 2029 O O . ILE A 1 245 ? -32.664 0.340 54.376 1.00 87.62 245 ILE A O 1
ATOM 2033 N N . THR A 1 246 ? -31.048 1.343 53.200 1.00 89.62 246 THR A N 1
ATOM 2034 C CA . THR A 1 246 ? -30.696 2.278 54.273 1.00 89.62 246 THR A CA 1
ATOM 2035 C C . THR A 1 246 ? -31.864 3.200 54.618 1.00 89.62 246 THR A C 1
ATOM 2037 O O . THR A 1 246 ? -32.142 3.424 55.797 1.00 89.62 246 THR A O 1
ATOM 2040 N N . HIS A 1 247 ? -32.551 3.746 53.615 1.00 90.56 247 HIS A N 1
ATOM 2041 C CA . HIS A 1 247 ? -33.702 4.616 53.831 1.00 90.56 247 HIS A CA 1
ATOM 2042 C C . HIS A 1 247 ? -34.867 3.852 54.477 1.00 90.56 247 HIS A C 1
ATOM 2044 O O . HIS A 1 247 ? -35.398 4.284 55.502 1.00 90.56 247 HIS A O 1
ATOM 2050 N N . GLU A 1 248 ? -35.206 2.679 53.940 1.00 89.50 248 GLU A N 1
ATOM 2051 C CA . GLU A 1 248 ? -36.281 1.830 54.457 1.00 89.50 248 GLU A CA 1
ATOM 2052 C C . GLU A 1 248 ? -36.008 1.294 55.869 1.00 89.50 248 GLU A C 1
ATOM 2054 O O . GLU A 1 248 ? -36.954 1.076 56.625 1.00 89.50 248 GLU A O 1
ATOM 2059 N N . LEU A 1 249 ? -34.739 1.122 56.256 1.00 90.75 249 LEU A N 1
ATOM 2060 C CA . LEU A 1 249 ? -34.345 0.687 57.598 1.00 90.75 249 LEU A CA 1
ATOM 2061 C C . LEU A 1 249 ? -34.321 1.839 58.615 1.00 90.75 249 LEU A C 1
ATOM 2063 O O . LEU A 1 249 ? -34.673 1.636 59.779 1.00 90.75 249 LEU A O 1
ATOM 2067 N N . LYS A 1 250 ? -33.948 3.060 58.203 1.00 89.56 250 LYS A N 1
ATOM 2068 C CA . LYS A 1 250 ? -33.891 4.236 59.094 1.00 89.56 250 LYS A CA 1
ATOM 2069 C C . LYS A 1 250 ? -35.249 4.562 59.719 1.00 89.56 250 LYS A C 1
ATOM 2071 O O . LYS A 1 250 ? -35.314 4.840 60.915 1.00 89.56 250 LYS A O 1
ATOM 2076 N N . THR A 1 251 ? -36.331 4.507 58.944 1.00 92.75 251 THR A N 1
ATOM 2077 C CA . THR A 1 251 ? -37.686 4.843 59.414 1.00 92.75 251 THR A CA 1
ATOM 2078 C C . THR A 1 251 ? -38.185 3.952 60.566 1.00 92.75 251 THR A C 1
ATOM 2080 O O . THR A 1 251 ? -38.512 4.501 61.622 1.00 92.75 251 THR A O 1
ATOM 2083 N N . PRO A 1 252 ? -38.236 2.607 60.448 1.00 90.50 252 PRO A N 1
ATOM 2084 C CA . PRO A 1 252 ? -38.685 1.746 61.541 1.00 90.50 252 PRO A CA 1
ATOM 2085 C C . PRO A 1 252 ? -37.742 1.808 62.748 1.00 90.50 252 PRO A C 1
ATOM 2087 O O . PRO A 1 252 ? -38.217 1.728 63.880 1.00 90.50 252 PRO A O 1
ATOM 2090 N N . LEU A 1 253 ? -36.435 2.012 62.536 1.00 90.69 253 LEU A N 1
ATOM 2091 C CA . LEU A 1 253 ? -35.463 2.183 63.618 1.00 90.69 253 LEU A CA 1
ATOM 2092 C C . LEU A 1 253 ? -35.725 3.469 64.423 1.00 90.69 253 LEU A C 1
ATOM 2094 O O . LEU A 1 253 ? -35.703 3.447 65.654 1.00 90.69 253 LEU A O 1
ATOM 2098 N N . ALA A 1 254 ? -36.038 4.578 63.746 1.00 92.25 254 ALA A N 1
ATOM 2099 C CA . ALA A 1 254 ? -36.427 5.829 64.394 1.00 92.25 254 ALA A CA 1
ATOM 2100 C C . ALA A 1 254 ? -37.739 5.672 65.182 1.00 92.25 254 ALA A C 1
ATOM 2102 O O . ALA A 1 254 ? -37.814 6.085 66.339 1.00 92.25 254 ALA A O 1
ATOM 2103 N N . THR A 1 255 ? -38.752 5.011 64.606 1.00 91.06 255 THR A N 1
ATOM 2104 C CA . THR A 1 255 ? -40.013 4.712 65.311 1.00 91.06 255 THR A CA 1
ATOM 2105 C C . THR A 1 255 ? -39.791 3.824 66.538 1.00 91.06 255 THR A C 1
ATOM 2107 O O . THR A 1 255 ? -40.398 4.062 67.580 1.00 91.06 255 THR A O 1
ATOM 2110 N N . LEU A 1 256 ? -38.909 2.824 66.442 1.00 91.69 256 LEU A N 1
ATOM 2111 C CA . LEU A 1 256 ? -38.545 1.956 67.561 1.00 91.69 256 LEU A CA 1
ATOM 2112 C C . LEU A 1 256 ? -37.874 2.755 68.687 1.00 91.69 256 LEU A C 1
ATOM 2114 O O . LEU A 1 256 ? -38.264 2.605 69.839 1.00 91.69 256 LEU A O 1
ATOM 2118 N N . SER A 1 257 ? -36.928 3.635 68.346 1.00 89.75 257 SER A N 1
ATOM 2119 C CA . SER A 1 257 ? -36.241 4.525 69.296 1.00 89.75 257 SER A CA 1
ATOM 2120 C C . SER A 1 257 ? -37.203 5.476 70.020 1.00 89.75 257 SER A C 1
ATOM 2122 O O . SER A 1 257 ? -37.084 5.700 71.224 1.00 89.75 257 SER A O 1
ATOM 2124 N N . ILE A 1 258 ? -38.206 6.006 69.311 1.00 91.19 258 ILE A N 1
ATOM 2125 C CA . ILE A 1 258 ? -39.260 6.826 69.925 1.00 91.19 258 ILE A CA 1
ATOM 2126 C C . ILE A 1 258 ? -40.097 5.973 70.883 1.00 91.19 258 ILE A C 1
ATOM 2128 O O . ILE A 1 258 ? -40.280 6.354 72.035 1.00 91.19 258 ILE A O 1
ATOM 2132 N N . ALA A 1 259 ? -40.555 4.797 70.444 1.00 88.25 259 ALA A N 1
ATOM 2133 C CA . ALA A 1 259 ? -41.388 3.918 71.258 1.00 88.25 259 ALA A CA 1
ATOM 2134 C C . ALA A 1 259 ? -40.676 3.440 72.538 1.00 88.25 259 ALA A C 1
ATOM 2136 O O . ALA A 1 259 ? -41.292 3.401 73.604 1.00 88.25 259 ALA A O 1
ATOM 2137 N N . THR A 1 260 ? -39.380 3.119 72.473 1.00 88.06 260 THR A N 1
ATOM 2138 C CA . THR A 1 260 ? -38.603 2.725 73.659 1.00 88.06 260 THR A CA 1
ATOM 2139 C C . THR A 1 260 ? -38.424 3.885 74.638 1.00 88.06 260 THR A C 1
ATOM 2141 O O . THR A 1 260 ? -38.617 3.684 75.836 1.00 88.06 260 THR A O 1
ATOM 2144 N N . LYS A 1 261 ? -38.166 5.111 74.157 1.00 87.00 261 LYS A N 1
ATOM 2145 C CA . LYS A 1 261 ? -38.162 6.320 75.006 1.00 87.00 261 LYS A CA 1
ATOM 2146 C C . LYS A 1 261 ? -39.528 6.583 75.647 1.00 87.00 261 LYS A C 1
ATOM 2148 O O . LYS A 1 261 ? -39.606 6.933 76.822 1.00 87.00 261 LYS A O 1
ATOM 2153 N N . THR A 1 262 ? -40.619 6.371 74.912 1.00 86.94 262 THR A N 1
ATOM 2154 C CA . THR A 1 262 ? -41.981 6.510 75.447 1.00 86.94 262 THR A CA 1
ATOM 2155 C C . THR A 1 262 ? -42.255 5.511 76.578 1.00 86.94 262 THR A C 1
ATOM 2157 O O . THR A 1 262 ? -42.844 5.896 77.584 1.00 86.94 262 THR A O 1
ATOM 2160 N N . LEU A 1 263 ? -41.779 4.262 76.489 1.00 84.94 263 LEU A N 1
ATOM 2161 C CA . LEU A 1 263 ? -41.909 3.283 77.585 1.00 84.94 263 LEU A CA 1
ATOM 2162 C C . LEU A 1 263 ? -41.154 3.680 78.863 1.00 84.94 263 LEU A C 1
ATOM 2164 O O . LEU A 1 263 ? -41.573 3.324 79.964 1.00 84.94 263 LEU A O 1
ATOM 2168 N N . GLN A 1 264 ? -40.059 4.429 78.731 1.00 82.44 264 GLN A N 1
ATOM 2169 C CA . GLN A 1 264 ? -39.284 4.931 79.870 1.00 82.44 264 GLN A CA 1
ATOM 2170 C C . GLN A 1 264 ? -39.972 6.105 80.593 1.00 82.44 264 GLN A C 1
ATOM 2172 O O . GLN A 1 264 ? -39.529 6.506 81.664 1.00 82.44 264 GLN A O 1
ATOM 2177 N N . THR A 1 265 ? -41.064 6.652 80.047 1.00 85.69 265 THR A N 1
ATOM 2178 C CA . THR A 1 265 ? -41.778 7.794 80.636 1.00 85.69 265 THR A CA 1
ATOM 2179 C C . THR A 1 265 ? -42.777 7.345 81.711 1.00 85.69 265 THR A C 1
ATOM 2181 O O . THR A 1 265 ? -43.675 6.546 81.441 1.00 85.69 265 THR A O 1
ATOM 2184 N N . TYR A 1 266 ? -42.690 7.930 82.912 1.00 68.62 266 TYR A N 1
ATOM 2185 C CA . TYR A 1 266 ? -43.516 7.592 84.088 1.00 68.62 266 TYR A CA 1
ATOM 2186 C C . TYR A 1 266 ? -45.038 7.629 83.818 1.00 68.62 266 TYR A C 1
ATOM 2188 O O . TYR A 1 266 ? -45.786 6.763 84.269 1.00 68.62 266 TYR A O 1
ATOM 2196 N N . ALA A 1 267 ? -45.507 8.583 83.004 1.00 68.81 267 ALA A N 1
ATOM 2197 C CA . ALA A 1 267 ? -46.921 8.725 82.633 1.00 68.81 267 ALA A CA 1
ATOM 2198 C C . ALA A 1 267 ? -47.482 7.548 81.805 1.00 68.81 267 ALA A C 1
ATOM 2200 O O . ALA A 1 267 ? -48.691 7.315 81.789 1.00 68.81 267 ALA A O 1
ATOM 2201 N N . ILE A 1 268 ? -46.620 6.809 81.100 1.00 74.38 268 ILE A N 1
ATOM 2202 C CA . ILE A 1 268 ? -47.000 5.639 80.295 1.00 74.38 268 ILE A CA 1
ATOM 2203 C C . ILE A 1 268 ? -47.011 4.378 81.168 1.00 74.38 268 ILE A C 1
ATOM 2205 O O . ILE A 1 268 ? -47.872 3.524 80.979 1.00 74.38 268 ILE A O 1
ATOM 2209 N N . GLN A 1 269 ? -46.106 4.281 82.148 1.00 69.81 269 GLN A N 1
ATOM 2210 C CA . GLN A 1 269 ? -45.998 3.131 83.056 1.00 69.81 269 GLN A CA 1
ATOM 2211 C C . GLN A 1 269 ? -47.242 2.968 83.940 1.00 69.81 269 GLN A C 1
ATOM 2213 O O . GLN A 1 269 ? -47.709 1.852 84.147 1.00 69.81 269 GLN A O 1
ATOM 2218 N N . ASN A 1 270 ? -47.848 4.082 84.358 1.00 76.62 270 ASN A N 1
ATOM 2219 C CA . ASN A 1 270 ? -49.078 4.079 85.157 1.00 76.62 270 ASN A CA 1
ATOM 2220 C C . ASN A 1 270 ? -50.358 3.851 84.327 1.00 76.62 270 ASN A C 1
ATOM 2222 O O . ASN A 1 270 ? -51.446 3.730 84.886 1.00 76.62 270 ASN A O 1
ATOM 2226 N N . SER A 1 271 ? -50.260 3.773 82.992 1.00 84.06 271 SER A N 1
ATOM 2227 C CA . SER A 1 271 ? -51.394 3.521 82.098 1.00 84.06 271 SER A CA 1
ATOM 2228 C C . SER A 1 271 ? -51.214 2.204 81.346 1.00 84.06 271 SER A C 1
ATOM 2230 O O . SER A 1 271 ? -50.579 2.144 80.290 1.00 84.06 271 SER A O 1
ATOM 2232 N N . LYS A 1 272 ? -51.854 1.142 81.853 1.00 82.06 272 LYS A N 1
ATOM 2233 C CA . LYS A 1 272 ? -51.803 -0.212 81.269 1.00 82.06 272 LYS A CA 1
ATOM 2234 C C . LYS A 1 272 ? -52.144 -0.227 79.772 1.00 82.06 272 LYS A C 1
ATOM 2236 O O . LYS A 1 272 ? -51.482 -0.915 78.997 1.00 82.06 272 LYS A O 1
ATOM 2241 N N . ALA A 1 273 ? -53.122 0.580 79.354 1.00 84.81 273 ALA A N 1
ATOM 2242 C CA . ALA A 1 273 ? -53.531 0.699 77.955 1.00 84.81 273 ALA A CA 1
ATOM 2243 C C . 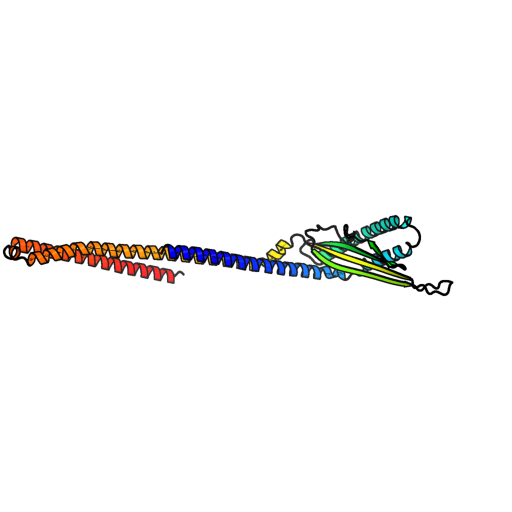ALA A 1 273 ? -52.439 1.325 77.062 1.00 84.81 273 ALA A C 1
ATOM 2245 O O . ALA A 1 273 ? -52.111 0.773 76.011 1.00 84.81 273 ALA A O 1
ATOM 2246 N N . LYS A 1 274 ? -51.829 2.447 77.482 1.00 83.50 274 LYS A N 1
ATOM 2247 C CA . LYS A 1 274 ? -50.768 3.121 76.707 1.00 83.50 274 LYS A CA 1
ATOM 2248 C C . LYS A 1 274 ? -49.481 2.298 76.665 1.00 83.50 274 LYS A C 1
ATOM 2250 O O . LYS A 1 274 ? -48.831 2.237 75.624 1.00 83.50 274 LYS A O 1
ATOM 2255 N N . PHE A 1 275 ? -49.139 1.626 77.763 1.00 86.94 275 PHE A N 1
ATOM 2256 C CA . PHE A 1 275 ? -48.003 0.709 77.814 1.00 86.94 275 PHE A CA 1
ATOM 2257 C C . PHE A 1 275 ? -48.155 -0.430 76.795 1.00 86.94 275 PHE A C 1
ATOM 2259 O O . PHE A 1 275 ? -47.269 -0.634 75.963 1.00 86.94 275 PHE A O 1
ATOM 2266 N N . GLN A 1 276 ? -49.305 -1.118 76.784 1.00 86.94 276 GLN A N 1
ATOM 2267 C CA . GLN A 1 276 ? -49.553 -2.201 75.826 1.00 86.94 276 GLN A CA 1
ATOM 2268 C C . GLN A 1 276 ? -49.555 -1.722 74.366 1.00 86.94 276 GLN A C 1
ATOM 2270 O O . GLN A 1 276 ? -48.989 -2.400 73.508 1.00 86.94 276 GLN A O 1
ATOM 2275 N N . ALA A 1 277 ? -50.111 -0.542 74.072 1.00 86.38 277 ALA A N 1
ATOM 2276 C CA . ALA A 1 277 ? -50.089 0.029 72.722 1.00 86.38 277 ALA A CA 1
ATOM 2277 C C . ALA A 1 277 ? -48.657 0.323 72.219 1.00 86.38 277 ALA A C 1
ATOM 2279 O O . ALA A 1 277 ? -48.328 0.063 71.053 1.00 86.38 277 ALA A O 1
ATOM 2280 N N . THR A 1 278 ? -47.778 0.817 73.096 1.00 87.06 278 THR A N 1
ATOM 2281 C CA . THR A 1 278 ? -46.367 1.075 72.767 1.00 87.06 278 THR A CA 1
ATOM 2282 C C . THR A 1 278 ? -45.589 -0.231 72.566 1.00 87.06 278 THR A C 1
ATOM 2284 O O . THR A 1 278 ? -44.867 -0.365 71.576 1.00 87.06 278 THR A O 1
ATOM 2287 N N . VAL A 1 279 ? -45.804 -1.242 73.420 1.00 87.88 279 VAL A N 1
ATOM 2288 C CA . VAL A 1 279 ? -45.218 -2.589 73.254 1.00 87.88 279 VAL A CA 1
ATOM 2289 C C . VAL A 1 279 ? -45.675 -3.242 71.942 1.00 87.88 279 VAL A C 1
ATOM 2291 O O . VAL A 1 279 ? -44.853 -3.774 71.193 1.00 87.88 279 VAL A O 1
ATOM 2294 N N . ALA A 1 280 ? -46.960 -3.139 71.593 1.00 89.06 280 ALA A N 1
ATOM 2295 C CA . ALA A 1 280 ? -47.481 -3.636 70.318 1.00 89.06 280 ALA A CA 1
ATOM 2296 C C . ALA A 1 280 ? -46.837 -2.928 69.110 1.00 89.06 280 ALA A C 1
ATOM 2298 O O . ALA A 1 280 ? -46.597 -3.537 68.065 1.00 89.06 280 ALA A O 1
ATOM 2299 N N . THR A 1 281 ? -46.512 -1.640 69.242 1.00 89.12 281 THR A N 1
ATOM 2300 C CA . THR A 1 281 ? -45.803 -0.878 68.204 1.00 89.12 281 THR A CA 1
ATOM 2301 C C . THR A 1 281 ? -44.362 -1.356 68.033 1.00 89.12 281 THR A C 1
ATOM 2303 O O . THR A 1 281 ? -43.944 -1.595 66.900 1.00 89.12 281 THR A O 1
ATOM 2306 N N . ILE A 1 282 ? -43.641 -1.604 69.130 1.00 90.75 282 ILE A N 1
ATOM 2307 C CA . ILE A 1 282 ? -42.302 -2.215 69.111 1.00 90.75 282 ILE A CA 1
ATOM 2308 C C . ILE A 1 282 ? -42.333 -3.580 68.410 1.00 90.75 282 ILE A C 1
ATOM 2310 O O . ILE A 1 282 ? -41.533 -3.831 67.507 1.00 90.75 282 ILE A O 1
ATOM 2314 N N . TYR A 1 283 ? -43.297 -4.440 68.757 1.00 90.25 283 TYR A N 1
ATOM 2315 C CA . TYR A 1 283 ? -43.431 -5.767 68.149 1.00 90.25 283 TYR A CA 1
ATOM 2316 C C . TYR A 1 283 ? -43.683 -5.695 66.633 1.00 90.25 283 TYR A C 1
ATOM 2318 O O . TYR A 1 283 ? -43.058 -6.426 65.857 1.00 90.25 283 TYR A O 1
ATOM 2326 N N . ARG A 1 284 ? -44.547 -4.771 66.186 1.00 91.31 284 ARG A N 1
ATOM 2327 C CA . ARG A 1 284 ? -44.804 -4.535 64.754 1.00 91.31 284 ARG A CA 1
ATOM 2328 C C . ARG A 1 284 ? -43.552 -4.067 64.010 1.00 91.31 284 ARG A C 1
ATOM 2330 O O . ARG A 1 284 ? -43.264 -4.605 62.942 1.00 91.31 284 ARG A O 1
ATOM 2337 N N . GLN A 1 285 ? -42.788 -3.123 64.568 1.00 91.88 285 GLN A N 1
ATOM 2338 C CA . GLN A 1 285 ? -41.554 -2.652 63.926 1.00 91.88 285 GLN A CA 1
ATOM 2339 C C . GLN A 1 285 ? -40.477 -3.739 63.879 1.00 91.88 285 GLN A C 1
ATOM 2341 O O . GLN A 1 285 ? -39.840 -3.900 62.841 1.00 91.88 285 GLN A O 1
ATOM 2346 N N . ARG A 1 286 ? -40.339 -4.564 64.928 1.00 91.94 286 ARG A N 1
ATOM 2347 C CA . ARG A 1 286 ? -39.448 -5.738 64.911 1.00 91.94 286 ARG A CA 1
ATOM 2348 C C . ARG A 1 286 ? -39.774 -6.671 63.744 1.00 91.94 286 ARG A C 1
ATOM 2350 O O . ARG A 1 286 ? -38.883 -7.050 62.993 1.00 91.94 286 ARG A O 1
ATOM 2357 N N . LYS A 1 287 ? -41.056 -7.019 63.565 1.00 91.12 287 LYS A N 1
ATOM 2358 C CA . LYS A 1 287 ? -41.499 -7.895 62.466 1.00 91.12 287 LYS A CA 1
ATOM 2359 C C . LYS A 1 287 ? -41.242 -7.261 61.092 1.00 91.12 287 LYS A C 1
ATOM 2361 O O . LYS A 1 287 ? -40.869 -7.966 60.160 1.00 91.12 287 LYS A O 1
ATOM 2366 N N . ARG A 1 288 ? -41.408 -5.939 60.969 1.00 89.94 288 ARG A N 1
ATOM 2367 C CA . ARG A 1 288 ? -41.113 -5.194 59.736 1.00 89.94 288 ARG A CA 1
ATOM 2368 C C . ARG A 1 288 ? -39.621 -5.206 59.397 1.00 89.94 288 ARG A C 1
ATOM 2370 O O . ARG A 1 288 ? -39.282 -5.484 58.255 1.00 89.94 288 ARG A O 1
ATOM 2377 N N . ILE A 1 289 ? -38.750 -4.956 60.376 1.00 92.12 289 ILE A N 1
ATOM 2378 C CA . ILE A 1 289 ? -37.291 -5.010 60.194 1.00 92.12 289 ILE A CA 1
ATOM 2379 C C . ILE A 1 289 ? -36.847 -6.426 59.819 1.00 92.12 289 ILE A C 1
ATOM 2381 O O . ILE A 1 289 ? -36.073 -6.574 58.881 1.00 92.12 289 ILE A O 1
ATOM 2385 N N . GLN A 1 290 ? -37.379 -7.460 60.483 1.00 89.56 290 GLN A N 1
ATOM 2386 C CA . GLN A 1 290 ? -37.089 -8.853 60.128 1.00 89.56 290 GLN A CA 1
ATOM 2387 C C . GLN A 1 290 ? -37.449 -9.140 58.666 1.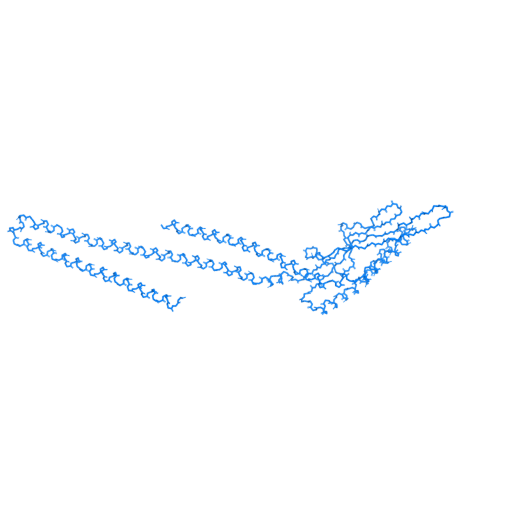00 89.56 290 GLN A C 1
ATOM 2389 O O . GLN A 1 290 ? -36.627 -9.660 57.926 1.00 89.56 290 GLN A O 1
ATOM 2394 N N . LYS A 1 291 ? -38.639 -8.715 58.218 1.00 88.44 291 LYS A N 1
ATOM 2395 C CA . LYS A 1 291 ? -39.066 -8.896 56.825 1.00 88.44 291 LYS A CA 1
ATOM 2396 C C . LYS A 1 291 ? -38.150 -8.168 55.830 1.00 88.44 291 LYS A C 1
ATOM 2398 O O . LYS A 1 291 ? -37.833 -8.732 54.789 1.00 88.44 291 LYS A O 1
ATOM 2403 N N . LEU A 1 292 ? -37.722 -6.942 56.147 1.00 87.44 292 LEU A N 1
ATOM 2404 C CA . LEU A 1 292 ? -36.749 -6.202 55.331 1.00 87.44 292 LEU A CA 1
ATOM 2405 C C . LEU A 1 292 ? -35.400 -6.930 55.273 1.00 87.44 292 LEU A C 1
ATOM 2407 O O . LEU A 1 292 ? -34.799 -7.022 54.209 1.00 87.44 292 LEU A O 1
ATOM 2411 N N . PHE A 1 293 ? -34.941 -7.483 56.397 1.00 87.12 293 PHE A N 1
ATOM 2412 C CA . PHE A 1 293 ? -33.704 -8.256 56.461 1.00 87.12 293 PHE A CA 1
ATOM 2413 C C . PHE A 1 293 ? -33.785 -9.534 55.616 1.00 87.12 293 PHE A C 1
ATOM 2415 O O . PHE A 1 293 ? -32.901 -9.778 54.798 1.00 87.12 293 PHE A O 1
ATOM 2422 N N . ASP A 1 294 ? -34.866 -10.304 55.752 1.00 86.06 294 ASP A N 1
ATOM 2423 C CA . ASP A 1 294 ? -35.089 -11.529 54.977 1.00 86.06 294 ASP A CA 1
ATOM 2424 C C . ASP A 1 294 ? -35.134 -11.230 53.468 1.00 86.06 294 ASP A C 1
ATOM 2426 O O . ASP A 1 294 ? -34.555 -11.963 52.666 1.00 86.06 294 ASP A O 1
ATOM 2430 N N . GLN A 1 295 ? -35.760 -10.113 53.078 1.00 85.44 295 GLN A N 1
ATOM 2431 C CA . GLN A 1 295 ? -35.791 -9.645 51.693 1.00 85.44 295 GLN A CA 1
ATOM 2432 C C . GLN A 1 295 ? -34.387 -9.287 51.181 1.00 85.44 295 GLN A C 1
ATOM 2434 O O . GLN A 1 295 ? -33.979 -9.770 50.130 1.00 85.44 295 GLN A O 1
ATOM 2439 N N . VAL A 1 296 ? -33.602 -8.526 51.952 1.00 86.50 296 VAL A N 1
ATOM 2440 C CA . VAL A 1 296 ? -32.214 -8.173 51.600 1.00 86.50 296 VAL A CA 1
ATOM 2441 C C . VAL A 1 296 ? -31.331 -9.407 51.452 1.00 86.50 296 VAL A C 1
ATOM 2443 O O . VAL A 1 296 ? -30.520 -9.470 50.525 1.00 86.50 296 VAL A O 1
ATOM 2446 N N . VAL A 1 297 ? -31.462 -10.383 52.352 1.00 82.94 297 VAL A N 1
ATOM 2447 C CA . VAL A 1 297 ? -30.696 -11.634 52.299 1.00 82.94 297 VAL A CA 1
ATOM 2448 C C . VAL A 1 297 ? -31.075 -12.435 51.058 1.00 82.94 297 VAL A C 1
ATOM 2450 O O . VAL A 1 297 ? -30.175 -12.841 50.323 1.00 82.94 297 VAL A O 1
ATOM 2453 N N . ASN A 1 298 ? -32.367 -12.606 50.771 1.00 81.94 298 ASN A N 1
ATOM 2454 C CA . ASN A 1 298 ? -32.816 -13.310 49.568 1.00 81.94 298 ASN A CA 1
ATOM 2455 C C . ASN A 1 298 ? -32.364 -12.611 48.284 1.00 81.94 298 ASN A C 1
ATOM 2457 O O . ASN A 1 298 ? -31.837 -13.273 47.391 1.00 81.94 298 ASN A O 1
ATOM 2461 N N . ASP A 1 299 ? -32.479 -11.286 48.213 1.00 78.81 299 ASP A N 1
ATOM 2462 C CA . ASP A 1 299 ? -32.032 -10.513 47.054 1.00 78.81 299 ASP A CA 1
ATOM 2463 C C . ASP A 1 299 ? -30.506 -10.604 46.882 1.00 78.81 299 ASP A C 1
ATOM 2465 O O . ASP A 1 299 ? -30.005 -10.760 45.769 1.00 78.81 299 ASP A O 1
ATOM 2469 N N . SER A 1 300 ? -29.742 -10.604 47.980 1.00 73.56 300 SER A N 1
ATOM 2470 C CA . SER A 1 300 ? -28.276 -10.731 47.963 1.00 73.56 300 SER A CA 1
ATOM 2471 C C . SER A 1 300 ? -27.798 -12.136 47.579 1.00 73.56 300 SER A C 1
ATOM 2473 O O . SER A 1 300 ? -26.809 -12.284 46.852 1.00 73.56 300 SER A O 1
ATOM 2475 N N . VAL A 1 301 ? -28.486 -13.179 48.055 1.00 66.38 301 VAL A N 1
ATOM 2476 C CA . VAL A 1 301 ? -28.209 -14.583 47.711 1.00 66.38 301 VAL A CA 1
ATOM 2477 C C . VAL A 1 301 ? -28.609 -14.861 46.261 1.00 66.38 301 VAL A C 1
ATOM 2479 O O . VAL A 1 301 ? -27.818 -15.454 45.525 1.00 66.38 301 VAL A O 1
ATOM 2482 N N . GLY A 1 302 ? -29.758 -14.344 45.817 1.00 62.69 302 GLY A N 1
ATOM 2483 C CA . GLY A 1 302 ? -30.200 -14.373 44.421 1.00 62.69 302 GLY A CA 1
ATOM 2484 C C . GLY A 1 302 ? -29.238 -13.641 43.480 1.00 62.69 302 GLY A C 1
ATOM 2485 O O . GLY A 1 302 ? -28.921 -14.128 42.397 1.00 62.69 302 GLY A O 1
ATOM 2486 N N . PH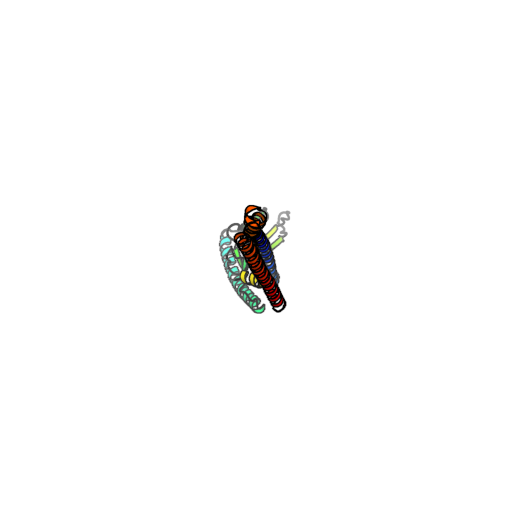E A 1 303 ? -28.664 -12.512 43.905 1.00 59.59 303 PHE A N 1
ATOM 2487 C CA . PHE A 1 303 ? -27.641 -11.814 43.119 1.00 59.59 303 PHE A CA 1
ATOM 2488 C C . PHE A 1 303 ? -26.345 -12.632 42.991 1.00 59.59 303 PHE A C 1
ATOM 2490 O O . PHE A 1 303 ? -25.708 -12.639 41.932 1.00 59.59 303 PHE A O 1
ATOM 2497 N N . LYS A 1 304 ? -25.949 -13.345 44.056 1.00 58.06 304 LYS A N 1
ATOM 2498 C CA . LYS A 1 304 ? -24.782 -14.244 44.054 1.00 58.06 304 LYS A CA 1
ATOM 2499 C C . LYS A 1 304 ? -24.992 -15.458 43.147 1.00 58.06 304 LYS A C 1
ATOM 2501 O O . LYS A 1 304 ? -24.083 -15.778 42.383 1.00 58.06 304 LYS A O 1
ATOM 2506 N N . SER A 1 305 ? -26.155 -16.109 43.189 1.00 54.12 305 SER A N 1
ATOM 2507 C CA . SER A 1 305 ? -26.444 -17.277 42.344 1.00 54.12 305 SER A CA 1
ATOM 2508 C C . SER A 1 305 ? -26.479 -16.908 40.857 1.00 54.12 305 SER A C 1
ATOM 2510 O O . SER A 1 305 ? -25.812 -17.563 40.058 1.00 54.12 305 SER A O 1
ATOM 2512 N N . VAL A 1 306 ? -27.112 -15.786 40.497 1.00 59.66 306 VAL A N 1
ATOM 2513 C CA . VAL A 1 306 ? -27.139 -15.273 39.115 1.00 59.66 306 VAL A CA 1
ATOM 2514 C C . VAL A 1 306 ? -25.736 -14.902 38.611 1.00 59.66 306 VAL A C 1
ATOM 2516 O O . VAL A 1 306 ? -25.408 -15.134 37.445 1.00 59.66 306 VAL A O 1
ATOM 2519 N N . GLN A 1 307 ? -24.859 -14.357 39.464 1.00 55.69 307 GLN A N 1
ATOM 2520 C CA . GLN A 1 307 ? -23.463 -14.095 39.086 1.00 55.69 307 GLN A CA 1
ATOM 2521 C C . GLN A 1 307 ? -22.643 -15.376 38.888 1.00 55.69 307 GLN A C 1
ATOM 2523 O O . GLN A 1 307 ? -21.839 -15.436 37.954 1.00 55.69 307 GLN A O 1
ATOM 2528 N N . LEU A 1 308 ? -22.835 -16.385 39.742 1.00 58.28 308 LEU A N 1
ATOM 2529 C CA . LEU A 1 308 ? -22.145 -17.674 39.648 1.00 58.28 308 LEU A CA 1
ATOM 2530 C C . LEU A 1 308 ? -22.553 -18.437 38.382 1.00 58.28 308 LEU A C 1
ATOM 2532 O O . LEU A 1 308 ? -21.690 -18.952 37.671 1.00 58.28 308 LEU A O 1
ATOM 2536 N N . GLU A 1 309 ? -23.841 -18.440 38.048 1.00 52.31 309 GLU A N 1
ATOM 2537 C CA . GLU A 1 309 ? -24.367 -19.130 36.870 1.00 52.31 309 GLU A CA 1
ATOM 2538 C C . GLU A 1 309 ? -23.880 -18.487 35.561 1.00 52.31 309 GLU A C 1
ATOM 2540 O O . GLU A 1 309 ? -23.414 -19.176 34.651 1.00 52.31 309 GLU A O 1
ATOM 2545 N N . LYS A 1 310 ? -23.850 -17.149 35.504 1.00 56.81 310 LYS A N 1
ATOM 2546 C CA . LYS A 1 310 ? -23.333 -16.399 34.347 1.00 56.81 310 LYS A CA 1
ATOM 2547 C C . LYS A 1 310 ? -21.831 -16.613 34.132 1.00 56.81 310 LYS A C 1
ATOM 2549 O O . LYS A 1 310 ? -21.370 -16.660 32.994 1.00 56.81 310 LYS A O 1
ATOM 2554 N N . LYS A 1 311 ? -21.061 -16.763 35.217 1.00 48.94 311 LYS A N 1
ATOM 2555 C CA . LYS A 1 311 ? -19.620 -17.061 35.165 1.00 48.94 311 LYS A CA 1
ATOM 2556 C C . LYS A 1 311 ? -19.360 -18.496 34.690 1.00 48.94 311 LYS A C 1
ATOM 2558 O O . LYS A 1 311 ? -18.438 -18.716 33.913 1.00 48.94 311 LYS A O 1
ATOM 2563 N N . ARG A 1 312 ? -20.207 -19.449 35.098 1.00 41.16 312 ARG A N 1
ATOM 2564 C CA . ARG A 1 312 ? -20.153 -20.857 34.669 1.00 41.16 312 ARG A CA 1
ATOM 2565 C C . ARG A 1 312 ? -20.500 -21.029 33.187 1.00 41.16 312 ARG A C 1
ATOM 2567 O O . ARG A 1 312 ? -19.880 -21.846 32.519 1.00 41.16 312 ARG A O 1
ATOM 2574 N N . TRP A 1 313 ? -21.428 -20.225 32.667 1.00 45.72 313 TRP A N 1
ATOM 2575 C CA . TRP A 1 313 ? -21.758 -20.191 31.238 1.00 45.72 313 TRP A CA 1
ATOM 2576 C C . TRP A 1 313 ? -20.623 -19.628 30.371 1.00 45.72 313 TRP A C 1
ATOM 2578 O O . TRP A 1 313 ? -20.312 -20.213 29.341 1.00 45.72 313 TRP A O 1
ATOM 2588 N N . MET A 1 314 ? -19.949 -18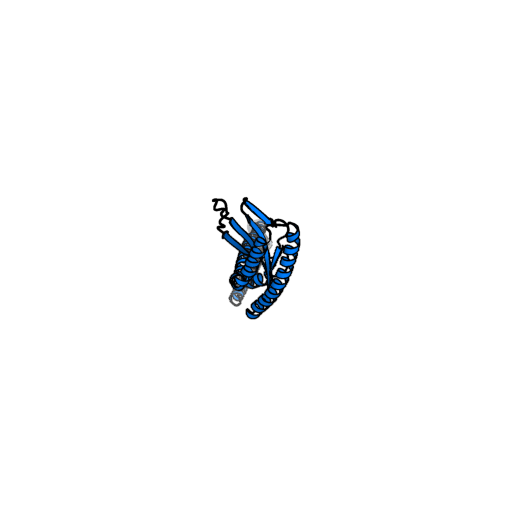.550 30.794 1.00 50.12 314 MET A N 1
ATOM 2589 C CA . MET A 1 314 ? -18.827 -17.989 30.020 1.00 50.12 314 MET A CA 1
ATOM 2590 C C . MET A 1 314 ? -17.591 -18.901 29.978 1.00 50.12 314 MET A C 1
ATOM 2592 O O . MET A 1 314 ? -16.858 -18.857 29.005 1.00 50.12 314 MET A O 1
ATOM 2596 N N . LEU A 1 315 ? -17.374 -19.746 30.991 1.00 56.84 315 LEU A N 1
ATOM 2597 C CA . LEU A 1 315 ? -16.279 -20.730 31.000 1.00 56.84 315 LEU A CA 1
ATOM 2598 C C . LEU A 1 315 ? -16.559 -21.975 30.144 1.00 56.84 315 LEU A C 1
ATOM 2600 O O . LEU A 1 315 ? -15.648 -22.754 29.896 1.00 56.84 315 LEU A O 1
ATOM 2604 N N . LYS A 1 316 ? -17.816 -22.201 29.742 1.00 45.47 316 LYS A N 1
ATOM 2605 C CA . LYS A 1 316 ? -18.221 -23.384 28.969 1.00 45.47 316 LYS A CA 1
ATOM 2606 C C . LYS A 1 316 ? -18.305 -23.110 27.458 1.00 45.47 316 LYS A C 1
ATOM 2608 O O . LYS A 1 316 ? -18.387 -24.061 26.691 1.00 45.47 316 LYS A O 1
ATOM 2613 N N . TYR A 1 317 ? -18.297 -21.838 27.047 1.00 45.50 317 TYR A N 1
ATOM 2614 C CA . TYR A 1 317 ? -18.529 -21.409 25.659 1.00 45.50 317 TYR A CA 1
ATOM 2615 C C . TYR A 1 317 ? -17.662 -20.214 25.208 1.00 45.50 317 TYR A C 1
ATOM 2617 O O . TYR A 1 317 ? -17.996 -19.568 24.216 1.00 45.50 317 TYR A O 1
ATOM 2625 N N . GLY A 1 318 ? -16.602 -19.881 25.944 1.00 40.16 318 GLY A N 1
ATOM 2626 C CA . GLY A 1 318 ? -15.579 -18.907 25.543 1.00 40.16 318 GLY A CA 1
ATOM 2627 C C . GLY A 1 318 ? -14.234 -19.595 25.423 1.00 40.16 318 GLY A C 1
ATOM 2628 O O . GLY A 1 318 ? -13.457 -19.182 24.541 1.00 40.16 318 GLY A O 1
#

Sequence (318 aa):
MRTKIKILIIASALALIVLSAIQYALIKNTFKLQRDIFFKEIKQELKFLEKIDRWDDTYAKMFEGALSQCDDNVIQAEQLRVQFYKKRDSLNERFKSYFAEEIETKKLTFPISYQKNITSAIVFNKWGKDTLVSTENEPVLLFGDLLNNETRYHVNTGEWSSMSSSKQKDNRMDLVNKNRGFEITTSSYIDVKNWEIEVLRRMFWVLLASFGSISMIIMLFTYAFYAVIKQKRNADIKTDFVNNITHELKTPLATLSIATKTLQTYAIQNSKAKFQATVATIYRQRKRIQKLFDQVVNDSVGFKSVQLEKKRWMLKYG

pLDDT: mean 77.64, std 15.33, range [35.72, 95.19]